Protein AF-A0A9D3XSW4-F1 (afdb_monomer_lite)

Organism: NCBI:txid74926

Structure (mmCIF, N/CA/C/O backbone):
data_AF-A0A9D3XSW4-F1
#
_entry.id   AF-A0A9D3XSW4-F1
#
loop_
_atom_site.group_PDB
_atom_site.id
_atom_site.type_symbol
_atom_site.label_atom_id
_atom_site.label_alt_id
_atom_site.label_comp_id
_atom_site.label_asym_id
_atom_site.label_entity_id
_atom_site.label_seq_id
_atom_site.pdbx_PDB_ins_code
_atom_site.Cartn_x
_atom_site.Cartn_y
_atom_site.Cartn_z
_atom_site.occupancy
_atom_site.B_iso_or_equiv
_atom_site.auth_seq_id
_atom_site.auth_comp_id
_atom_site.auth_asym_id
_atom_site.auth_atom_id
_atom_site.pdbx_PDB_model_num
ATOM 1 N N . MET A 1 1 ? -4.490 -2.464 7.895 1.00 90.56 1 MET A N 1
ATOM 2 C CA . MET A 1 1 ? -4.713 -1.744 6.617 1.00 90.56 1 MET A CA 1
ATOM 3 C C . MET A 1 1 ? -3.461 -1.916 5.769 1.00 90.56 1 MET A C 1
ATOM 5 O O . MET A 1 1 ? -2.386 -1.867 6.363 1.00 90.56 1 MET A O 1
ATOM 9 N N . PRO A 1 2 ? -3.554 -2.154 4.448 1.00 92.75 2 PRO A N 1
ATOM 10 C CA . PRO A 1 2 ? -2.370 -2.247 3.597 1.00 92.75 2 PRO A CA 1
ATOM 11 C C . PRO A 1 2 ? -1.525 -0.964 3.667 1.00 92.75 2 PRO A C 1
ATOM 13 O O . PRO A 1 2 ? -2.080 0.127 3.819 1.00 92.75 2 PRO A O 1
ATOM 16 N N . PRO A 1 3 ? -0.192 -1.064 3.539 1.00 92.81 3 PRO A N 1
ATOM 17 C CA . PRO A 1 3 ? 0.689 0.104 3.577 1.00 92.81 3 PRO A CA 1
ATOM 18 C C . PRO A 1 3 ? 0.518 1.010 2.349 1.00 92.81 3 PRO A C 1
ATOM 20 O O . PRO A 1 3 ? 0.739 2.220 2.434 1.00 92.81 3 PRO A O 1
ATOM 23 N N . VAL A 1 4 ? 0.110 0.439 1.212 1.00 93.31 4 VAL A N 1
ATOM 24 C CA . VAL A 1 4 ? -0.120 1.152 -0.044 1.00 93.31 4 VAL A CA 1
ATOM 25 C C . VAL A 1 4 ? -1.268 0.508 -0.818 1.00 93.31 4 VAL A C 1
ATOM 27 O O . VAL A 1 4 ? -1.399 -0.715 -0.804 1.00 93.31 4 VAL A O 1
ATOM 30 N N . ILE A 1 5 ? -2.069 1.335 -1.481 1.00 93.44 5 ILE A N 1
ATOM 31 C CA . ILE A 1 5 ? -3.110 0.939 -2.436 1.00 93.44 5 ILE A CA 1
ATOM 32 C C . ILE A 1 5 ? -2.987 1.781 -3.703 1.00 93.44 5 ILE A C 1
ATOM 34 O O . ILE A 1 5 ? -2.498 2.919 -3.673 1.00 93.44 5 ILE A O 1
ATOM 38 N N . THR A 1 6 ? -3.443 1.242 -4.825 1.00 91.44 6 THR A N 1
ATOM 39 C CA . THR A 1 6 ? -3.517 1.983 -6.086 1.00 91.44 6 THR A CA 1
ATOM 40 C C . THR A 1 6 ? -4.870 2.672 -6.264 1.00 91.44 6 THR A C 1
ATOM 42 O O . THR A 1 6 ? -5.880 2.240 -5.719 1.00 91.44 6 THR A O 1
ATOM 45 N N . ILE A 1 7 ? -4.923 3.729 -7.078 1.00 90.00 7 ILE A N 1
ATOM 46 C CA . ILE A 1 7 ? -6.192 4.388 -7.455 1.00 90.00 7 ILE A CA 1
ATOM 47 C C . ILE A 1 7 ? -7.149 3.481 -8.252 1.00 90.00 7 ILE A C 1
ATOM 49 O O . ILE A 1 7 ? -8.306 3.840 -8.438 1.00 90.00 7 ILE A O 1
ATOM 53 N N . LEU A 1 8 ? -6.657 2.351 -8.771 1.00 90.00 8 LEU A N 1
ATOM 54 C CA . LEU A 1 8 ? -7.452 1.393 -9.540 1.00 90.00 8 LEU A CA 1
ATOM 55 C C . LEU A 1 8 ? -8.112 0.332 -8.656 1.00 90.00 8 LEU A C 1
ATOM 57 O O . LEU A 1 8 ? -9.035 -0.345 -9.103 1.00 90.00 8 LEU A O 1
ATOM 61 N N . GLU A 1 9 ? -7.642 0.159 -7.421 1.00 89.75 9 GLU A N 1
ATOM 62 C CA . GLU A 1 9 ? -8.252 -0.778 -6.486 1.00 89.75 9 GLU A CA 1
ATOM 63 C C . GLU A 1 9 ? -9.635 -0.278 -6.082 1.00 89.75 9 GLU A C 1
ATOM 65 O O . GLU A 1 9 ? -9.789 0.834 -5.582 1.00 89.75 9 GLU A O 1
ATOM 70 N N . GLU A 1 10 ? -10.655 -1.113 -6.272 1.00 92.25 10 GLU A N 1
ATOM 71 C CA . GLU A 1 10 ? -12.018 -0.779 -5.853 1.00 92.25 10 GLU A CA 1
ATOM 72 C C . GLU A 1 10 ? -12.240 -1.023 -4.360 1.00 92.25 10 GLU A C 1
ATOM 74 O O . GLU A 1 10 ? -13.091 -0.380 -3.746 1.00 92.25 10 GLU A O 1
ATOM 79 N N . LYS A 1 11 ? -11.512 -1.981 -3.770 1.00 94.25 11 LYS A N 1
ATOM 80 C CA . LYS A 1 11 ? -11.703 -2.404 -2.381 1.00 94.25 11 LYS A CA 1
ATOM 81 C C . LYS A 1 11 ? -10.397 -2.837 -1.731 1.00 94.25 11 LYS A C 1
ATOM 83 O O . LYS A 1 11 ? -9.537 -3.409 -2.392 1.00 94.25 11 LYS A O 1
ATOM 88 N N . PHE A 1 12 ? -10.288 -2.634 -0.421 1.00 93.38 12 PHE A N 1
ATOM 89 C CA . PHE A 1 12 ? -9.164 -3.122 0.382 1.00 93.38 12 PHE A CA 1
ATOM 90 C C . PHE A 1 12 ? -9.606 -3.543 1.787 1.00 93.38 12 PHE A C 1
ATOM 92 O O . PHE A 1 12 ? -10.677 -3.168 2.265 1.00 93.38 12 PHE A O 1
ATOM 99 N N . HIS A 1 13 ? -8.781 -4.350 2.457 1.00 93.69 13 HIS A N 1
ATOM 100 C CA . HIS A 1 13 ? -9.104 -4.900 3.772 1.00 93.69 13 HIS A CA 1
ATOM 101 C C . HIS A 1 13 ? -8.564 -4.017 4.906 1.00 93.69 13 HIS A C 1
ATOM 103 O O . HIS A 1 13 ? -7.370 -3.699 4.983 1.00 93.69 13 HIS A O 1
ATOM 109 N N . LEU A 1 14 ? -9.445 -3.681 5.842 1.00 93.56 14 LEU A N 1
ATOM 110 C CA . LEU A 1 14 ? -9.105 -3.167 7.159 1.00 93.56 14 LEU A CA 1
ATOM 111 C C . LEU A 1 14 ? -9.249 -4.307 8.170 1.00 93.56 14 LEU A C 1
ATOM 113 O O . LEU A 1 14 ? -10.318 -4.894 8.289 1.00 93.56 14 LEU A O 1
ATOM 117 N N . GLN A 1 15 ? -8.178 -4.600 8.903 1.00 93.00 15 GLN A N 1
ATOM 118 C CA . GLN A 1 15 ? -8.191 -5.568 9.994 1.00 93.00 15 GLN A CA 1
ATOM 119 C C . GLN A 1 15 ? -7.781 -4.859 11.280 1.00 93.00 15 GLN A C 1
ATOM 121 O O . GLN A 1 15 ? -6.754 -4.176 11.297 1.00 93.00 15 GLN A O 1
ATOM 126 N N . VAL A 1 16 ? -8.593 -5.005 12.322 1.00 91.88 16 VAL A N 1
ATOM 127 C CA . VAL A 1 16 ? -8.373 -4.403 13.638 1.00 91.88 16 VAL A CA 1
ATOM 128 C C . VAL A 1 16 ? -8.597 -5.467 14.701 1.00 91.88 16 VAL A C 1
ATOM 130 O O . VAL A 1 16 ? -9.630 -6.131 14.719 1.00 91.88 16 VAL A O 1
ATOM 133 N N . GLY A 1 17 ? -7.631 -5.629 15.590 1.00 90.19 17 GLY A N 1
ATOM 134 C CA . GLY A 1 17 ? -7.719 -6.537 16.723 1.00 90.19 17 GLY A CA 1
ATOM 135 C C . GLY A 1 17 ? -6.732 -6.124 17.799 1.00 90.19 17 GLY A C 1
ATOM 136 O O . GLY A 1 17 ? -5.865 -5.282 17.567 1.00 90.19 17 GLY A O 1
ATOM 137 N N . GLY A 1 18 ? -6.884 -6.717 18.973 1.00 88.19 18 GLY A N 1
ATOM 138 C CA . GLY A 1 18 ? -5.998 -6.500 20.105 1.00 88.19 18 GLY A CA 1
ATOM 139 C C . GLY A 1 18 ? -5.531 -7.830 20.660 1.00 88.19 18 GLY A C 1
ATOM 140 O O . GLY A 1 18 ? -6.256 -8.826 20.630 1.00 88.19 18 GLY A O 1
ATOM 141 N N . MET A 1 19 ? -4.312 -7.833 21.177 1.00 89.25 19 MET A N 1
ATOM 142 C CA . MET A 1 19 ? -3.736 -8.978 21.859 1.00 89.25 19 MET A CA 1
ATOM 143 C C . MET A 1 19 ? -3.144 -8.504 23.176 1.00 89.25 19 MET A C 1
ATOM 145 O O . MET A 1 19 ? -2.461 -7.481 23.235 1.00 89.25 19 MET A O 1
ATOM 149 N N . TYR A 1 20 ? -3.411 -9.260 24.231 1.00 86.38 20 TYR A N 1
ATOM 150 C CA . TYR A 1 20 ? -2.778 -9.070 25.520 1.00 86.38 20 TYR A CA 1
ATOM 151 C C . TYR A 1 20 ? -1.275 -9.336 25.456 1.00 86.38 20 TYR A C 1
ATOM 153 O O . TYR A 1 20 ? -0.795 -10.113 24.632 1.00 86.38 20 TYR A O 1
ATOM 161 N N . THR A 1 21 ? -0.532 -8.768 26.405 1.00 87.75 21 THR A N 1
ATOM 162 C CA . THR A 1 21 ? 0.913 -9.009 26.554 1.00 87.75 21 THR A CA 1
ATOM 163 C C . THR A 1 21 ? 1.255 -10.482 26.791 1.00 87.75 21 THR A C 1
ATOM 165 O O . THR A 1 21 ? 2.337 -10.922 26.420 1.00 87.75 21 THR A O 1
ATOM 168 N N . TYR A 1 22 ? 0.325 -11.260 27.350 1.00 89.00 22 TYR A N 1
ATOM 169 C CA . TYR A 1 22 ? 0.447 -12.706 27.553 1.00 89.00 22 TYR A CA 1
ATOM 170 C C . TYR A 1 22 ? -0.090 -13.550 26.374 1.00 89.00 22 TYR A C 1
ATOM 172 O O . TYR A 1 22 ? -0.243 -14.761 26.506 1.00 89.00 22 TYR A O 1
ATOM 180 N N . GLY A 1 23 ? -0.392 -12.930 25.225 1.00 87.06 23 GLY A N 1
ATOM 181 C CA . GLY A 1 23 ? -0.679 -13.618 23.957 1.00 87.06 23 GLY A CA 1
ATOM 182 C C . GLY A 1 23 ? -2.145 -13.964 23.682 1.00 87.06 23 GLY A C 1
ATOM 183 O O . GLY A 1 23 ? -2.458 -14.474 22.611 1.00 87.06 23 GLY A O 1
ATOM 184 N N . LYS A 1 24 ? -3.071 -13.679 24.605 1.00 88.06 24 LYS A N 1
ATOM 185 C CA . LYS A 1 24 ? -4.504 -13.927 24.385 1.00 88.06 24 LYS A CA 1
ATOM 186 C C . LYS A 1 24 ? -5.141 -12.800 23.574 1.0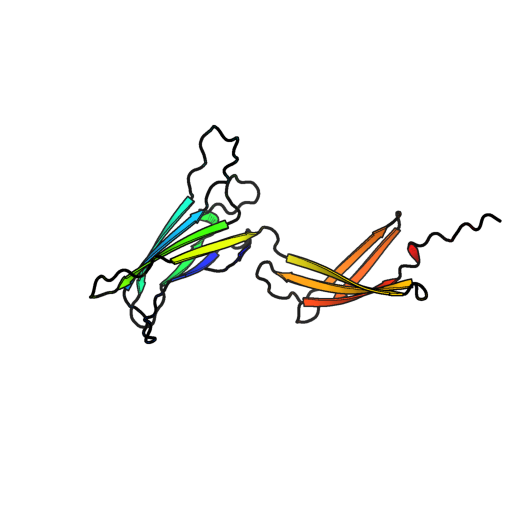0 88.06 24 LYS A C 1
ATOM 188 O O . LYS A 1 24 ? -4.899 -11.627 23.850 1.00 88.06 24 LYS A O 1
ATOM 193 N N . LEU A 1 25 ? -5.992 -13.149 22.614 1.00 89.00 25 LEU A N 1
ATOM 194 C CA . LEU A 1 25 ? -6.755 -12.166 21.848 1.00 89.00 25 LEU A CA 1
ATOM 195 C C . LEU A 1 25 ? -7.849 -11.521 22.700 1.00 89.00 25 LEU A C 1
ATOM 197 O O . LEU A 1 25 ? -8.510 -12.173 23.513 1.00 89.00 25 LEU A O 1
ATOM 201 N N . VAL A 1 26 ? -8.013 -10.220 22.502 1.00 89.38 26 VAL A N 1
ATOM 202 C CA . VAL A 1 26 ? -8.999 -9.403 23.203 1.00 89.38 26 VAL A CA 1
ATOM 203 C C . VAL A 1 26 ? -10.344 -9.559 22.504 1.00 89.38 26 VAL A C 1
ATOM 205 O O . VAL A 1 26 ? -10.434 -9.459 21.284 1.00 89.38 26 VAL A O 1
ATOM 208 N N . GLN A 1 27 ? -11.398 -9.778 23.282 1.00 91.75 27 GLN A N 1
ATOM 209 C CA . GLN A 1 27 ? -12.774 -9.819 22.790 1.00 91.75 27 GLN A CA 1
ATOM 210 C C . GLN A 1 27 ? -13.472 -8.532 23.187 1.00 91.75 27 GLN A C 1
ATOM 212 O O . GLN A 1 27 ? -13.324 -8.075 24.316 1.00 91.75 27 GLN A O 1
ATOM 217 N N . GLY A 1 28 ? -14.233 -7.923 22.287 1.00 92.56 28 GLY A N 1
ATOM 218 C CA . GLY A 1 28 ? -14.546 -6.516 22.466 1.00 92.56 28 GLY A CA 1
ATOM 219 C C . GLY A 1 28 ? -15.335 -5.870 21.351 1.00 92.56 28 GLY A C 1
ATOM 220 O O . GLY A 1 28 ? -15.617 -6.478 20.316 1.00 92.56 28 GLY A O 1
ATOM 221 N N . LYS A 1 29 ? -15.681 -4.610 21.584 1.00 93.12 29 LYS A N 1
ATOM 222 C CA . LYS A 1 29 ? -16.227 -3.721 20.571 1.00 93.12 29 LYS A CA 1
ATOM 223 C C . LYS A 1 29 ? -15.070 -2.968 19.930 1.00 93.12 29 LYS A C 1
ATOM 225 O O . LYS A 1 29 ? -14.308 -2.283 20.602 1.00 93.12 29 LYS A O 1
ATOM 230 N N . VAL A 1 30 ? -14.947 -3.095 18.619 1.00 93.75 30 VAL A N 1
ATOM 231 C CA . VAL A 1 30 ? -13.988 -2.342 17.816 1.00 93.75 30 VAL A CA 1
ATOM 232 C C . VAL A 1 30 ? -14.690 -1.140 17.207 1.00 93.75 30 VAL A C 1
ATOM 234 O O . VAL A 1 30 ? -15.801 -1.266 16.683 1.00 93.75 30 VAL A O 1
ATOM 237 N N . GLN A 1 31 ? -14.012 0.002 17.223 1.00 94.12 31 GLN A N 1
ATOM 238 C CA . GLN A 1 31 ? -14.379 1.190 16.462 1.00 94.12 31 GLN A CA 1
ATOM 239 C C . GLN A 1 31 ? -13.167 1.632 15.647 1.00 94.12 31 GLN A C 1
ATOM 241 O O . GLN A 1 31 ? -12.051 1.704 16.152 1.00 94.12 31 GLN A O 1
ATOM 246 N N . ALA A 1 32 ? -13.367 1.892 14.365 1.00 95.31 32 ALA A N 1
ATOM 247 C CA . ALA A 1 32 ? -12.322 2.317 13.458 1.00 95.31 32 ALA A CA 1
ATOM 248 C C . ALA A 1 32 ? -12.851 3.404 12.531 1.00 95.31 32 ALA A C 1
ATOM 250 O O . ALA A 1 32 ? -13.903 3.262 11.918 1.00 95.31 32 ALA A O 1
ATOM 251 N N . MET A 1 33 ? -12.094 4.479 12.387 1.00 96.00 33 MET A N 1
ATOM 252 C CA . MET A 1 33 ? -12.395 5.580 11.494 1.00 96.00 33 MET A CA 1
ATOM 253 C C . MET A 1 33 ? -11.280 5.701 10.466 1.00 96.00 33 MET A C 1
ATOM 255 O O . MET A 1 33 ? -10.110 5.819 10.821 1.00 96.00 33 MET A O 1
ATOM 259 N N . VAL A 1 34 ? -11.644 5.680 9.189 1.00 96.56 34 VAL A N 1
ATOM 260 C CA . VAL A 1 34 ? -10.714 5.898 8.080 1.00 96.56 34 VAL A CA 1
ATOM 261 C C . VAL A 1 34 ? -11.061 7.220 7.425 1.00 96.56 34 VAL A C 1
ATOM 263 O O . VAL A 1 34 ? -12.206 7.439 7.029 1.00 96.56 34 VAL A O 1
ATOM 266 N N . CYS A 1 35 ? -10.071 8.094 7.314 1.00 94.88 35 CYS A N 1
ATOM 267 C CA . CYS A 1 35 ? -10.218 9.446 6.814 1.00 94.88 35 CYS A CA 1
ATOM 268 C C . CYS A 1 35 ? -9.287 9.710 5.636 1.00 94.88 35 CYS A C 1
ATOM 270 O O . CYS A 1 35 ? -8.144 9.249 5.589 1.00 94.88 35 CYS A O 1
ATOM 272 N N . ARG A 1 36 ? -9.763 10.542 4.716 1.00 93.50 36 ARG A N 1
ATOM 273 C CA . ARG A 1 36 ? -8.954 11.183 3.690 1.00 93.50 36 ARG A CA 1
ATOM 274 C C . ARG A 1 36 ? -9.022 12.689 3.866 1.00 93.50 36 ARG A C 1
ATOM 276 O O . ARG A 1 36 ? -10.101 13.277 3.798 1.00 93.50 36 ARG A O 1
ATOM 283 N N . LYS A 1 37 ? -7.860 13.302 4.060 1.00 90.75 37 LYS A N 1
ATOM 284 C CA . LYS A 1 37 ? -7.738 14.736 4.322 1.00 90.75 37 LYS A CA 1
ATOM 285 C C . LYS A 1 37 ? -7.560 15.537 3.035 1.00 90.75 37 LYS A C 1
ATOM 287 O O . LYS A 1 37 ? -6.966 15.019 2.081 1.00 90.75 37 LYS A O 1
ATOM 292 N N . PRO A 1 38 ? -8.044 16.784 2.981 1.00 88.00 38 PRO A N 1
ATOM 293 C CA . PRO A 1 38 ? -7.759 17.690 1.883 1.00 88.00 38 PRO A CA 1
ATOM 294 C C . PRO A 1 38 ? -6.260 18.024 1.822 1.00 88.00 38 PRO A C 1
ATOM 296 O O . PRO A 1 38 ? -5.523 17.936 2.811 1.00 88.00 38 PRO A O 1
ATOM 299 N N . ILE A 1 39 ? -5.796 18.435 0.648 1.00 84.00 39 ILE A N 1
ATOM 300 C CA . ILE A 1 39 ? -4.507 19.106 0.500 1.00 84.00 39 ILE A CA 1
ATOM 301 C C . ILE A 1 39 ? -4.712 20.556 0.934 1.00 84.00 39 ILE A C 1
ATOM 303 O O . ILE A 1 39 ? -5.504 21.279 0.334 1.00 84.00 39 ILE A O 1
ATOM 307 N N . CYS A 1 40 ? -3.993 20.981 1.968 1.00 74.19 40 CYS A N 1
ATOM 308 C CA . CYS A 1 40 ? -3.976 22.373 2.400 1.00 74.19 40 CYS A CA 1
ATOM 309 C C . CYS A 1 40 ? -2.714 23.046 1.859 1.00 74.19 40 CYS A C 1
ATOM 311 O O . CYS A 1 40 ? -1.606 22.684 2.258 1.00 74.19 40 CYS A O 1
ATOM 313 N N . TYR A 1 41 ? -2.867 24.034 0.975 1.00 68.19 41 TYR A N 1
ATOM 314 C CA . TYR A 1 41 ? -1.766 24.924 0.612 1.00 68.19 41 TYR A CA 1
ATOM 315 C C . TYR A 1 41 ? -1.726 26.112 1.578 1.00 68.19 41 TYR A C 1
ATOM 317 O O . TYR A 1 41 ? -2.774 26.621 1.979 1.00 68.19 41 TYR A O 1
ATOM 325 N N . SER A 1 42 ? -0.531 26.585 1.937 1.00 65.44 42 SER A N 1
ATOM 326 C CA . SER A 1 42 ? -0.351 27.702 2.883 1.00 65.44 42 SER A CA 1
ATOM 327 C C . SER A 1 42 ? -1.028 29.009 2.444 1.00 65.44 42 SER A C 1
ATOM 329 O O . SER A 1 42 ? -1.332 29.852 3.278 1.00 65.44 42 SER A O 1
ATOM 331 N N . TRP A 1 43 ? -1.292 29.164 1.146 1.00 64.88 43 TRP A N 1
ATOM 332 C CA . TRP A 1 43 ? -1.925 30.328 0.519 1.00 64.88 43 TRP A CA 1
ATOM 333 C C . TRP A 1 43 ? -3.443 30.169 0.301 1.00 64.88 43 TRP A C 1
ATOM 335 O O . TRP A 1 43 ? -4.086 31.064 -0.247 1.00 64.88 43 TRP A O 1
ATOM 345 N N . SER A 1 44 ? -4.045 29.055 0.731 1.00 60.81 44 SER A N 1
ATOM 346 C CA . SER A 1 44 ? -5.487 28.805 0.572 1.00 60.81 44 SER A CA 1
ATOM 347 C C . SER A 1 44 ? -6.281 29.551 1.650 1.00 60.81 44 SER A C 1
ATOM 349 O O . SER A 1 44 ? -6.454 29.059 2.759 1.00 60.81 44 SER A O 1
ATOM 351 N N . VAL A 1 45 ? -6.776 30.747 1.327 1.00 53.28 45 VAL A N 1
ATOM 352 C CA . VAL A 1 45 ? -7.600 31.579 2.233 1.00 53.28 45 VAL A CA 1
ATOM 353 C C . VAL A 1 45 ? -9.084 31.153 2.233 1.00 53.28 45 VAL A C 1
ATOM 355 O O . VAL A 1 45 ? -9.865 31.591 3.073 1.00 53.28 45 VAL A O 1
ATOM 358 N N . PHE A 1 46 ? -9.494 30.251 1.333 1.00 51.03 46 PHE A N 1
ATOM 359 C CA . PHE A 1 46 ? -10.891 29.833 1.175 1.00 51.03 46 PHE A CA 1
ATOM 360 C C . PHE A 1 46 ? -11.093 28.337 1.422 1.00 51.03 46 PHE A C 1
ATOM 362 O O . PHE A 1 46 ? -10.300 27.522 0.958 1.00 51.03 46 PHE A O 1
ATOM 369 N N . LYS A 1 47 ? -12.174 28.034 2.164 1.00 55.84 47 LYS A N 1
ATOM 370 C CA . LYS A 1 47 ? -12.732 26.720 2.539 1.00 55.84 47 LYS A CA 1
ATOM 371 C C . LYS A 1 47 ? -11.855 25.528 2.149 1.00 55.84 47 LYS A C 1
ATOM 373 O O . LYS A 1 47 ? -11.979 24.975 1.060 1.00 55.84 47 LYS A O 1
ATOM 378 N N . THR A 1 48 ? -11.033 25.090 3.097 1.00 63.66 48 THR A N 1
ATOM 379 C CA . THR A 1 48 ? -10.461 23.745 3.087 1.00 63.66 48 THR A CA 1
ATOM 380 C C . THR A 1 48 ? -11.598 22.744 2.890 1.00 63.66 48 THR A C 1
ATOM 382 O O . THR A 1 48 ? -12.574 22.766 3.646 1.00 63.66 48 THR A O 1
ATOM 385 N N . ASN A 1 49 ? -11.506 21.897 1.864 1.00 70.38 49 ASN A N 1
ATOM 386 C CA . ASN A 1 49 ? -12.433 20.780 1.700 1.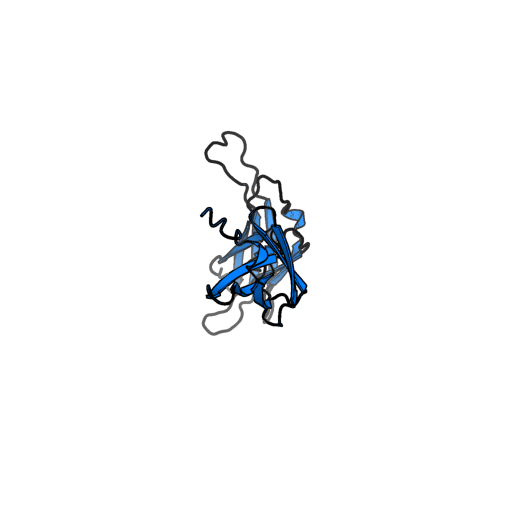00 70.38 49 ASN A CA 1
ATOM 387 C C . ASN A 1 49 ? -12.552 20.000 3.017 1.00 70.38 49 ASN A C 1
ATOM 389 O O . ASN A 1 49 ? -11.569 19.849 3.731 1.00 70.38 49 ASN A O 1
ATOM 393 N N . GLN A 1 50 ? -13.747 19.524 3.361 1.00 84.12 50 GLN A N 1
ATOM 394 C CA . GLN A 1 50 ? -13.918 18.732 4.579 1.00 84.12 50 GLN A CA 1
ATOM 395 C C . GLN A 1 50 ? -13.239 17.367 4.437 1.00 84.12 50 GLN A C 1
ATOM 397 O O . GLN A 1 50 ? -13.207 16.791 3.342 1.00 84.12 50 GLN A O 1
ATOM 402 N N . ASP A 1 51 ? -12.732 16.855 5.558 1.00 90.44 51 ASP A N 1
ATOM 403 C CA . ASP A 1 51 ? -12.217 15.493 5.663 1.00 90.44 51 ASP A CA 1
ATOM 404 C C . ASP A 1 51 ? -13.304 14.492 5.252 1.00 90.44 51 ASP A C 1
ATOM 406 O O . ASP A 1 51 ? -14.451 14.562 5.698 1.00 90.44 51 ASP A O 1
ATOM 410 N N . ILE A 1 52 ? -12.942 13.532 4.402 1.00 92.75 52 ILE A N 1
ATOM 411 C CA . ILE A 1 52 ? -13.829 12.424 4.051 1.00 92.75 52 ILE A CA 1
ATOM 412 C C . ILE A 1 52 ? -13.543 11.290 5.025 1.00 92.75 52 ILE A C 1
ATOM 414 O O . ILE A 1 52 ? -12.580 10.550 4.834 1.00 92.75 52 ILE A O 1
ATOM 418 N N . CYS A 1 53 ? -14.375 11.153 6.053 1.00 94.81 53 CYS A N 1
ATOM 419 C CA . CYS A 1 53 ? -14.243 10.106 7.060 1.00 94.81 53 CYS A CA 1
ATOM 420 C C . CYS A 1 53 ? -15.383 9.086 6.977 1.00 94.81 53 CYS A C 1
ATOM 422 O O . CYS A 1 53 ? -16.543 9.419 6.700 1.00 94.81 53 CYS A O 1
ATOM 424 N N . ARG A 1 54 ? -15.043 7.823 7.227 1.00 95.88 54 ARG A N 1
ATOM 425 C CA . ARG A 1 54 ? -15.989 6.716 7.368 1.00 95.88 54 ARG A CA 1
ATOM 426 C C . ARG A 1 54 ? -15.667 5.936 8.624 1.00 95.88 54 ARG A C 1
ATOM 428 O O . ARG A 1 54 ? -14.516 5.568 8.853 1.00 95.88 54 ARG A O 1
ATOM 435 N N . GLU A 1 55 ? -16.701 5.725 9.421 1.00 95.38 55 GLU A N 1
ATOM 436 C CA . GLU A 1 55 ? -16.633 4.951 10.645 1.00 95.38 55 GLU A CA 1
ATOM 437 C C . GLU A 1 55 ? -17.086 3.517 10.382 1.00 95.38 55 GLU A C 1
ATOM 439 O O . GLU A 1 55 ? -18.019 3.252 9.620 1.00 95.38 55 GLU A O 1
ATOM 444 N N . HIS A 1 56 ? -16.401 2.594 11.034 1.00 94.00 56 HIS A N 1
ATOM 445 C CA . HIS A 1 56 ? -16.623 1.169 10.977 1.00 94.00 56 HIS A CA 1
ATOM 446 C C . HIS A 1 56 ? -16.572 0.647 12.401 1.00 94.00 56 HIS A C 1
ATOM 448 O O . HIS A 1 56 ? -15.610 0.883 13.126 1.00 94.00 56 HIS A O 1
ATOM 454 N N . SER A 1 57 ? -17.599 -0.081 12.807 1.00 93.00 57 SER A N 1
ATOM 455 C CA . SER A 1 57 ? -17.636 -0.707 14.119 1.00 93.00 57 SER A CA 1
ATOM 456 C C . SER A 1 57 ? -18.077 -2.153 13.999 1.00 93.00 57 SER A C 1
ATOM 458 O O . SER A 1 57 ? -18.697 -2.564 13.016 1.00 93.00 57 SER A O 1
ATOM 460 N N . GLY A 1 58 ? -17.713 -2.950 14.992 1.00 92.19 58 GLY A N 1
ATOM 461 C CA . GLY A 1 58 ? -18.101 -4.348 15.037 1.00 92.19 58 GLY A CA 1
ATOM 462 C C . GLY A 1 58 ? -17.689 -5.005 16.339 1.00 92.19 58 GLY A C 1
ATOM 463 O O . GLY A 1 58 ? -16.815 -4.514 17.051 1.00 92.19 58 GLY A O 1
ATOM 464 N N . GLN A 1 59 ? -18.329 -6.129 16.646 1.00 90.94 59 GLN A N 1
ATOM 465 C CA . GLN A 1 59 ? -17.985 -6.936 17.809 1.00 90.94 59 GLN A CA 1
ATOM 466 C C . GLN A 1 59 ? -17.034 -8.057 17.392 1.00 90.94 59 GLN A C 1
ATOM 468 O O . GLN A 1 59 ? -17.359 -8.841 16.499 1.00 90.94 59 GLN A O 1
ATOM 473 N N . ILE A 1 60 ? -15.900 -8.178 18.075 1.00 90.56 60 ILE A N 1
ATOM 474 C CA . ILE A 1 60 ? -15.001 -9.325 17.956 1.00 90.56 60 ILE A CA 1
ATOM 475 C C . ILE A 1 60 ? -15.300 -10.325 19.077 1.00 90.56 60 ILE A C 1
ATOM 477 O O . ILE A 1 60 ? -15.289 -9.985 20.260 1.00 90.56 60 ILE A O 1
ATOM 481 N N . LYS A 1 61 ? -15.621 -11.564 18.691 1.00 83.00 61 LYS A N 1
ATOM 482 C CA . LYS A 1 61 ? -15.903 -12.689 19.594 1.00 83.00 61 LYS A CA 1
ATOM 483 C C . LYS A 1 61 ? -14.910 -13.814 19.308 1.00 83.00 61 LYS A C 1
ATOM 485 O O . LYS A 1 61 ? -14.608 -14.071 18.146 1.00 83.00 61 LYS A O 1
ATOM 490 N N . GLY A 1 62 ? -14.441 -14.508 20.342 1.00 75.69 62 GLY A N 1
ATOM 491 C CA . GLY A 1 62 ? -13.494 -15.617 20.177 1.00 75.69 62 GLY A CA 1
ATOM 492 C C . GLY A 1 62 ? -12.064 -15.150 19.887 1.00 75.69 62 GLY A C 1
ATOM 493 O O . GLY A 1 62 ? -11.563 -14.241 20.542 1.00 75.69 62 GLY A O 1
ATOM 494 N N . GLU A 1 63 ? -11.412 -15.789 18.919 1.00 70.31 63 GLU A N 1
ATOM 495 C CA . GLU A 1 63 ? -10.017 -15.543 18.514 1.00 70.31 63 GLU A CA 1
ATOM 496 C C . GLU A 1 63 ? -9.913 -14.610 17.289 1.00 70.31 63 GLU A C 1
ATOM 498 O O . GLU A 1 63 ? -9.052 -14.770 16.427 1.00 70.31 63 GLU A O 1
ATOM 503 N N . GLY A 1 64 ? -10.838 -13.657 17.154 1.00 77.75 64 GLY A N 1
ATOM 504 C CA . GLY A 1 64 ? -11.003 -12.880 15.925 1.00 77.75 64 GLY A CA 1
ATOM 505 C C . GLY A 1 64 ? -10.468 -11.449 15.976 1.00 77.75 64 GLY A C 1
ATOM 506 O O . GLY A 1 64 ? -10.542 -10.773 16.997 1.00 77.75 64 GLY A O 1
ATOM 507 N N . CYS A 1 65 ? -10.045 -10.952 14.813 1.00 88.44 65 CYS A N 1
ATOM 508 C CA . CYS A 1 65 ? -9.977 -9.520 14.516 1.00 88.44 65 CYS A CA 1
ATOM 509 C C . CYS A 1 65 ? -11.231 -9.102 13.738 1.00 88.44 65 CYS A C 1
ATOM 511 O O . CYS A 1 65 ? -11.784 -9.891 12.969 1.00 88.44 65 CYS A O 1
ATOM 513 N N . LEU A 1 66 ? -11.634 -7.840 13.856 1.00 89.62 66 LEU A N 1
ATOM 514 C CA . LEU A 1 66 ? -12.625 -7.254 12.968 1.00 89.62 66 LEU A CA 1
ATOM 515 C C . LEU A 1 66 ? -11.982 -7.107 11.588 1.00 89.62 66 LEU A C 1
ATOM 517 O O . LEU A 1 66 ? -10.990 -6.394 11.453 1.00 89.62 66 LEU A O 1
ATOM 521 N N . ALA A 1 67 ? -12.547 -7.765 10.579 1.00 91.50 67 ALA A N 1
ATOM 522 C CA . ALA A 1 67 ? -12.149 -7.617 9.185 1.00 91.50 67 ALA A CA 1
ATOM 523 C C . ALA A 1 67 ? -13.275 -6.927 8.408 1.00 91.50 67 ALA A C 1
ATOM 525 O O . ALA A 1 67 ? -14.381 -7.456 8.305 1.00 91.50 67 ALA A O 1
ATOM 526 N N . VAL A 1 68 ? -12.995 -5.743 7.868 1.00 92.75 68 VAL A N 1
ATOM 527 C CA . VAL A 1 68 ? -13.943 -4.946 7.082 1.00 92.75 68 VAL A CA 1
ATOM 528 C C . VAL A 1 68 ? -13.365 -4.717 5.694 1.00 92.75 68 VAL A C 1
ATOM 530 O O . VAL A 1 68 ? -12.218 -4.295 5.547 1.00 92.75 68 VAL A O 1
ATOM 533 N N . MET A 1 69 ? -14.172 -4.978 4.669 1.00 95.06 69 MET A N 1
ATOM 534 C CA . MET A 1 69 ? -13.841 -4.625 3.295 1.00 95.06 69 MET A CA 1
ATOM 535 C C . MET A 1 69 ? -14.309 -3.193 3.024 1.00 95.06 69 MET A C 1
ATOM 537 O O . MET A 1 69 ? -15.503 -2.904 3.089 1.00 95.06 69 MET A O 1
ATOM 541 N N . LEU A 1 70 ? -13.364 -2.300 2.744 1.00 94.31 70 LEU A N 1
ATOM 542 C CA . LEU A 1 70 ? -13.614 -0.886 2.484 1.00 94.31 70 LEU A CA 1
ATOM 543 C C . LEU A 1 70 ? -13.697 -0.636 0.985 1.00 94.31 70 LEU A C 1
ATOM 545 O O . LEU A 1 70 ? -12.849 -1.119 0.242 1.00 94.31 70 LEU A O 1
ATOM 549 N N . ASP A 1 71 ? -14.702 0.124 0.555 1.00 93.94 71 ASP A N 1
ATOM 550 C CA . ASP A 1 71 ? -14.835 0.589 -0.828 1.00 93.94 71 ASP A CA 1
ATOM 551 C C . ASP A 1 71 ? -13.994 1.859 -1.020 1.00 93.94 71 ASP A C 1
ATOM 553 O O . ASP A 1 71 ? -14.057 2.774 -0.204 1.00 93.94 71 ASP A O 1
ATOM 557 N N . THR A 1 72 ? -13.185 1.947 -2.070 1.00 91.44 72 THR A N 1
ATOM 558 C CA . THR A 1 72 ? -12.349 3.129 -2.323 1.00 91.44 72 THR A CA 1
ATOM 559 C C . THR A 1 72 ? -13.138 4.308 -2.887 1.00 91.44 72 THR A C 1
ATOM 561 O O . THR A 1 72 ? -12.734 5.464 -2.705 1.00 91.44 72 THR A O 1
ATOM 564 N N . LYS A 1 73 ? -14.297 4.061 -3.513 1.00 89.50 73 LYS A N 1
ATOM 565 C CA . LYS A 1 73 ? -15.136 5.091 -4.147 1.00 89.50 73 LYS A CA 1
ATOM 566 C C . LYS A 1 73 ? -15.640 6.102 -3.125 1.00 89.50 73 LYS A C 1
ATOM 568 O O . LYS A 1 73 ? -15.695 7.293 -3.429 1.00 89.50 73 LYS A O 1
ATOM 573 N N . VAL A 1 74 ? -15.914 5.674 -1.888 1.00 91.62 74 VAL A N 1
ATOM 574 C CA . VAL A 1 74 ? -16.379 6.586 -0.825 1.00 91.62 74 VAL A CA 1
ATOM 575 C C . VAL A 1 74 ? -15.321 7.605 -0.403 1.00 91.62 74 VAL A C 1
ATOM 577 O O . VAL A 1 74 ? -15.692 8.643 0.134 1.00 91.62 74 VAL A O 1
ATOM 580 N N . TYR A 1 75 ? -14.037 7.339 -0.670 1.00 91.12 75 TYR A N 1
ATOM 581 C CA . TYR A 1 75 ? -12.918 8.252 -0.405 1.00 91.12 75 TYR A CA 1
ATOM 582 C C . TYR A 1 75 ? -12.507 9.066 -1.640 1.00 91.12 75 TYR A C 1
ATOM 584 O O . TYR A 1 75 ? -11.508 9.789 -1.594 1.00 91.12 75 TYR A O 1
ATOM 592 N N . ASN A 1 76 ? -13.255 8.951 -2.746 1.00 86.94 76 ASN A N 1
ATOM 593 C CA . ASN A 1 76 ? -13.041 9.665 -4.005 1.00 86.94 76 ASN A CA 1
ATOM 594 C C . ASN A 1 76 ? -11.589 9.564 -4.512 1.00 86.94 76 ASN A C 1
ATOM 596 O O . ASN A 1 76 ? -10.980 10.587 -4.821 1.00 86.94 76 ASN A O 1
ATOM 600 N N . LEU A 1 77 ? -10.980 8.367 -4.514 1.00 86.19 77 LEU A N 1
ATOM 601 C CA . LEU A 1 77 ? -9.581 8.144 -4.928 1.00 86.19 77 LEU A CA 1
ATOM 602 C C . LEU A 1 77 ? -9.366 8.445 -6.425 1.00 86.19 77 LEU A C 1
ATOM 604 O O . LEU A 1 77 ? -9.293 7.551 -7.256 1.00 86.19 77 LEU A O 1
ATOM 608 N N . THR A 1 78 ? -9.268 9.726 -6.773 1.00 80.31 78 THR A N 1
ATOM 609 C CA . THR A 1 78 ? -9.067 10.231 -8.133 1.00 80.31 78 THR A CA 1
ATOM 610 C C . THR A 1 78 ? -7.771 11.037 -8.228 1.00 80.31 78 THR A C 1
ATOM 612 O O . THR A 1 78 ? -7.312 11.626 -7.250 1.00 80.31 78 THR A O 1
ATOM 615 N N . LEU A 1 79 ? -7.166 11.038 -9.422 1.00 71.69 79 LEU A N 1
ATOM 616 C CA . LEU A 1 79 ? -5.865 11.660 -9.710 1.00 71.69 79 LEU A CA 1
ATOM 617 C C . LEU A 1 79 ? -5.846 13.185 -9.568 1.00 71.69 79 LEU A C 1
ATOM 619 O O . LEU A 1 79 ? -4.814 13.762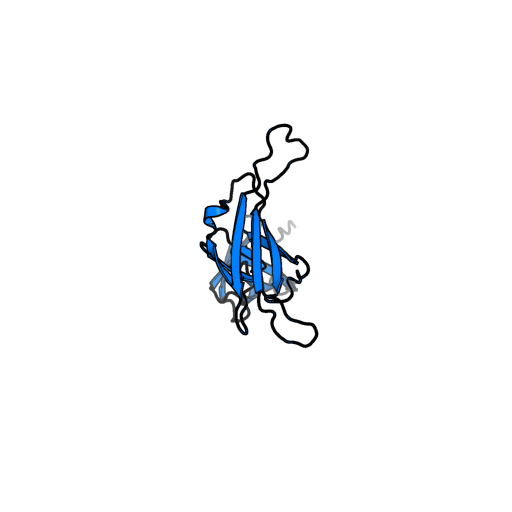 -9.244 1.00 71.69 79 LEU A O 1
ATOM 623 N N . GLN A 1 80 ? -6.968 13.835 -9.859 1.00 69.25 80 GLN A N 1
ATOM 624 C CA . GLN A 1 80 ? -7.076 15.288 -9.955 1.00 69.25 80 GLN A CA 1
ATOM 625 C C . GLN A 1 80 ? -8.102 15.793 -8.949 1.00 69.25 80 GLN A C 1
ATOM 627 O O . GLN A 1 80 ? -9.157 16.308 -9.312 1.00 69.25 80 GLN A O 1
ATOM 632 N N . ASN A 1 81 ? -7.814 15.601 -7.666 1.00 76.44 81 ASN A N 1
ATOM 633 C CA . ASN A 1 81 ? -8.639 16.160 -6.613 1.00 76.44 81 ASN A CA 1
ATOM 634 C C . ASN A 1 81 ? -7.795 16.906 -5.579 1.00 76.44 81 ASN A C 1
ATOM 636 O O . ASN A 1 81 ? -6.574 16.793 -5.517 1.00 76.44 81 ASN A O 1
ATOM 640 N N . SER A 1 82 ? -8.470 17.695 -4.758 1.00 83.06 82 SER A N 1
ATOM 641 C CA . SER A 1 82 ? -7.875 18.478 -3.677 1.00 83.06 82 SER A CA 1
ATOM 642 C C . SER A 1 82 ? -7.702 17.659 -2.392 1.00 83.06 82 SER A C 1
ATOM 644 O O . SER A 1 82 ? -7.775 18.218 -1.301 1.00 83.06 82 SER A O 1
ATOM 646 N N . TYR A 1 83 ? -7.488 16.341 -2.492 1.00 87.00 83 TYR A N 1
ATOM 647 C CA . TYR A 1 83 ? -7.295 15.438 -1.356 1.00 87.00 83 TYR A CA 1
ATOM 648 C C . TYR A 1 83 ? -5.938 14.747 -1.394 1.00 87.00 83 TYR A C 1
ATOM 650 O O . TYR A 1 83 ? -5.394 14.423 -2.447 1.00 87.00 83 TYR A O 1
ATOM 658 N N . GLN A 1 84 ? -5.393 14.477 -0.213 1.00 88.81 84 GLN A N 1
ATOM 659 C CA . GLN A 1 84 ? -4.099 13.828 -0.068 1.00 88.81 84 GLN A CA 1
ATOM 660 C C . GLN A 1 84 ? -4.112 12.431 -0.693 1.00 88.81 84 GLN A C 1
ATOM 662 O O . GLN A 1 84 ? -5.112 11.709 -0.654 1.00 88.81 84 GLN A O 1
ATOM 667 N N . PHE A 1 85 ? -2.966 12.017 -1.227 1.00 90.44 85 PHE A N 1
ATOM 668 C CA . PHE A 1 85 ? -2.716 10.658 -1.713 1.00 90.44 85 PHE A CA 1
ATOM 669 C C . PHE A 1 85 ? -2.399 9.705 -0.548 1.00 90.44 85 PHE A C 1
ATOM 671 O O . PHE A 1 85 ? -1.355 9.052 -0.487 1.00 90.44 85 PHE A O 1
ATOM 678 N N . ARG A 1 86 ? -3.289 9.695 0.447 1.00 92.75 86 ARG A N 1
ATOM 679 C CA . ARG A 1 86 ? -3.132 8.981 1.710 1.00 92.75 86 ARG A CA 1
ATOM 680 C C . ARG A 1 86 ? -4.481 8.805 2.399 1.00 92.75 86 ARG A C 1
ATOM 682 O O . ARG A 1 86 ? -5.296 9.724 2.380 1.00 92.75 86 ARG A O 1
ATOM 689 N N . LEU A 1 87 ? -4.667 7.658 3.040 1.00 95.31 87 LEU A N 1
ATOM 690 C CA . LEU A 1 87 ? -5.729 7.403 4.004 1.00 95.31 87 LEU A CA 1
ATOM 691 C C . LEU A 1 87 ? -5.117 7.248 5.396 1.00 95.31 87 LEU A C 1
ATOM 693 O O . LEU A 1 87 ? -4.114 6.549 5.559 1.00 95.31 87 LEU A O 1
ATOM 697 N N . ASP A 1 88 ? -5.736 7.876 6.384 1.00 95.81 88 ASP A N 1
ATOM 698 C CA . ASP A 1 88 ? -5.366 7.756 7.789 1.00 95.81 88 ASP A CA 1
ATOM 699 C C . ASP A 1 88 ? -6.468 6.995 8.522 1.00 95.81 88 ASP A C 1
ATOM 701 O O . ASP A 1 88 ? -7.635 7.382 8.484 1.00 95.81 88 ASP A O 1
ATOM 705 N N . ALA A 1 89 ? -6.100 5.899 9.172 1.00 95.88 89 ALA A N 1
ATOM 706 C CA . ALA A 1 89 ? -6.986 5.084 9.982 1.00 95.88 89 ALA A CA 1
ATOM 707 C C . ALA A 1 89 ? -6.666 5.291 11.461 1.00 95.88 89 ALA A C 1
ATOM 709 O O . ALA A 1 89 ? -5.501 5.287 11.860 1.00 95.88 89 ALA A O 1
ATOM 710 N N . VAL A 1 90 ? -7.708 5.429 12.267 1.00 95.75 90 VAL A N 1
ATOM 711 C CA . VAL A 1 90 ? -7.652 5.502 13.724 1.00 95.75 90 VAL A CA 1
ATOM 712 C C . VAL A 1 90 ? -8.576 4.420 14.252 1.00 95.75 90 VAL A C 1
ATOM 714 O O . VAL A 1 90 ? -9.721 4.350 13.815 1.00 95.75 90 VAL A O 1
ATOM 717 N N . ALA A 1 91 ? -8.103 3.563 15.149 1.00 94.38 91 ALA A N 1
ATOM 718 C CA . ALA A 1 91 ? -8.920 2.488 15.695 1.00 94.38 91 ALA A CA 1
ATOM 719 C C . ALA A 1 91 ? -8.753 2.344 17.206 1.00 94.38 91 ALA A C 1
ATOM 721 O O . ALA A 1 91 ? -7.643 2.474 17.722 1.00 94.38 91 ALA A O 1
ATOM 722 N N . SER A 1 92 ? -9.854 2.033 17.882 1.00 92.88 92 SER A N 1
ATOM 723 C CA . SER A 1 92 ? -9.940 1.714 19.303 1.00 92.88 92 SER A CA 1
ATOM 724 C C . SER A 1 92 ? -10.640 0.369 19.506 1.00 92.88 92 SER A C 1
ATOM 726 O O . SER A 1 92 ? -11.418 -0.105 18.668 1.00 92.88 92 SER A O 1
ATOM 728 N N . LEU A 1 93 ? -10.320 -0.271 20.626 1.00 92.31 93 LEU A N 1
ATOM 729 C CA . LEU A 1 93 ? -10.881 -1.551 21.028 1.00 92.31 93 LEU A CA 1
ATOM 730 C C . LEU A 1 93 ? -11.251 -1.484 22.505 1.00 92.31 93 LEU A C 1
ATOM 732 O O . LEU A 1 93 ? -10.396 -1.215 23.339 1.00 92.31 93 LEU A O 1
ATOM 736 N N . GLU A 1 94 ? -12.508 -1.766 22.806 1.00 92.62 94 GLU A N 1
ATOM 737 C CA . GLU A 1 94 ? -13.052 -1.832 24.158 1.00 92.62 94 GLU A CA 1
ATOM 738 C C . GLU A 1 94 ? -13.298 -3.299 24.528 1.00 92.62 94 GLU A C 1
ATOM 740 O O . GLU A 1 94 ? -14.026 -4.001 23.819 1.00 92.62 94 GLU A O 1
ATOM 745 N N . GLU A 1 95 ? -12.696 -3.790 25.612 1.00 92.00 95 GLU A N 1
ATOM 746 C CA . GLU A 1 95 ? -12.878 -5.175 26.051 1.00 92.00 95 GLU A CA 1
ATOM 747 C C . GLU A 1 95 ? -14.294 -5.444 26.580 1.00 92.00 95 GLU A C 1
ATOM 749 O O . GLU A 1 95 ? -14.853 -4.720 27.405 1.00 92.00 95 GLU A O 1
ATOM 754 N N . SER A 1 96 ? -14.840 -6.590 26.173 1.00 89.12 96 SER A N 1
ATOM 755 C CA . SER A 1 96 ? -16.092 -7.120 26.702 1.00 89.12 96 SER A CA 1
ATOM 756 C C . SER A 1 96 ? -15.921 -7.576 28.154 1.00 89.12 96 SER A C 1
ATOM 758 O O . SER A 1 96 ? -15.195 -8.527 28.431 1.00 89.12 96 SER A O 1
ATOM 760 N N . GLY A 1 97 ? -16.654 -6.951 29.075 1.00 84.81 97 GLY A N 1
ATOM 761 C CA . GLY A 1 9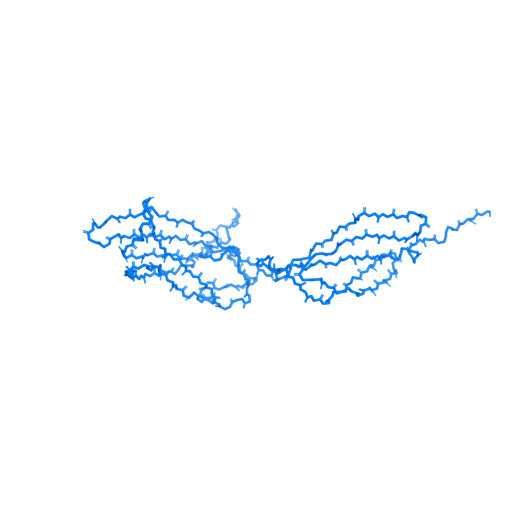7 ? -16.762 -7.371 30.478 1.00 84.81 97 GLY A CA 1
ATOM 762 C C . GLY A 1 97 ? -16.021 -6.472 31.464 1.00 84.81 97 GLY A C 1
ATOM 763 O O . GLY A 1 97 ? -16.518 -6.269 32.567 1.00 84.81 97 GLY A O 1
ATOM 764 N N . THR A 1 98 ? -14.891 -5.887 31.066 1.00 86.31 98 THR A N 1
ATOM 765 C CA . THR A 1 98 ? -14.152 -4.911 31.887 1.00 86.31 98 THR A CA 1
ATOM 766 C C . THR A 1 98 ? -14.421 -3.467 31.467 1.00 86.31 98 THR A C 1
ATOM 768 O O . THR A 1 98 ? -14.257 -2.568 32.287 1.00 86.31 98 THR A O 1
ATOM 771 N N . GLY A 1 99 ? -14.830 -3.237 30.210 1.00 83.94 99 GLY A N 1
ATOM 772 C CA . GLY A 1 99 ? -14.949 -1.892 29.637 1.00 83.94 99 GLY A CA 1
ATOM 773 C C . GLY A 1 99 ? -13.595 -1.202 29.442 1.00 83.94 99 GLY A C 1
ATOM 774 O O . GLY A 1 99 ? -13.542 0.012 29.267 1.00 83.94 99 GLY A O 1
ATOM 775 N N . LEU A 1 100 ? -12.488 -1.951 29.514 1.00 86.88 100 LEU A N 1
ATOM 776 C CA . LEU A 1 100 ? -11.149 -1.412 29.313 1.00 86.88 100 LEU A CA 1
ATOM 777 C C . LEU A 1 100 ? -10.966 -1.012 27.843 1.00 86.88 100 LEU A C 1
ATOM 779 O O . LEU A 1 100 ? -11.025 -1.865 26.954 1.00 86.88 100 LEU A O 1
ATOM 783 N N . GLU A 1 101 ? -10.681 0.264 27.590 1.00 86.06 101 GLU A N 1
ATOM 784 C CA . GLU A 1 101 ? -10.259 0.734 26.271 1.00 86.06 101 GLU A CA 1
ATOM 785 C C . GLU A 1 101 ? -8.751 0.537 26.075 1.00 86.06 101 GLU A C 1
ATOM 787 O O . GLU A 1 101 ? -7.921 0.968 26.879 1.00 86.06 101 GLU A O 1
ATOM 792 N N . PHE A 1 102 ? -8.388 -0.112 24.975 1.00 84.19 102 PHE A N 1
ATOM 793 C CA . PHE A 1 102 ? -7.010 -0.240 24.522 1.00 84.19 102 PHE A CA 1
ATOM 794 C C . PHE A 1 102 ? -6.565 1.028 23.796 1.00 84.19 102 PHE A C 1
ATOM 796 O O . PHE A 1 102 ? -7.367 1.730 23.179 1.00 84.19 102 PHE A O 1
ATOM 803 N N . ASN A 1 103 ? -5.253 1.276 23.819 1.00 78.62 103 ASN A N 1
ATOM 804 C CA . ASN A 1 103 ? -4.646 2.430 23.166 1.00 78.62 103 ASN A CA 1
ATOM 805 C C . ASN A 1 103 ? -5.096 2.568 21.707 1.00 78.62 103 ASN A C 1
ATOM 807 O O . ASN A 1 103 ? -4.955 1.645 20.897 1.00 78.62 103 ASN A O 1
ATOM 811 N N . THR A 1 104 ? -5.560 3.767 21.369 1.00 84.75 104 THR A N 1
ATOM 812 C CA . THR A 1 104 ? -5.922 4.131 20.006 1.00 84.75 104 THR A CA 1
ATOM 813 C C . THR A 1 104 ? -4.717 3.983 19.082 1.00 84.75 104 THR A C 1
ATOM 815 O O . THR A 1 104 ? -3.693 4.643 19.257 1.00 84.75 104 THR A O 1
ATOM 818 N N . THR A 1 105 ? -4.841 3.124 18.074 1.00 88.12 105 THR A N 1
ATOM 819 C CA . THR A 1 105 ? -3.788 2.896 17.081 1.00 88.12 105 THR A CA 1
ATOM 820 C C . THR A 1 105 ? -4.059 3.729 15.841 1.00 88.12 105 THR A C 1
ATOM 822 O O . THR A 1 105 ? -5.179 3.747 15.326 1.00 88.12 105 THR A O 1
ATOM 825 N N . THR A 1 106 ? -3.022 4.395 15.339 1.00 92.31 106 THR A N 1
ATOM 826 C CA . THR A 1 106 ? -3.067 5.113 14.067 1.00 92.31 106 THR A CA 1
ATOM 827 C C . THR A 1 106 ? -2.268 4.358 13.012 1.00 92.31 106 THR A C 1
ATOM 829 O O . THR A 1 106 ? -1.171 3.864 13.264 1.00 92.31 106 THR A O 1
ATOM 832 N N . GLN A 1 107 ? -2.830 4.240 11.814 1.00 94.06 107 GLN A N 1
ATOM 833 C CA . GLN A 1 107 ? -2.173 3.607 10.678 1.00 94.06 107 GLN A CA 1
ATOM 834 C C . GLN A 1 107 ? -2.403 4.448 9.435 1.00 94.06 107 GLN A C 1
ATOM 836 O O . GLN A 1 107 ? -3.520 4.864 9.145 1.00 94.06 107 GLN A O 1
ATOM 841 N N . THR A 1 108 ? -1.352 4.629 8.650 1.00 95.25 108 THR A N 1
ATOM 842 C CA . THR A 1 108 ? -1.432 5.330 7.373 1.00 95.25 108 THR A CA 1
ATOM 843 C C . THR A 1 108 ? -1.338 4.332 6.221 1.00 95.25 108 THR A C 1
ATOM 845 O O . THR A 1 108 ? -0.522 3.410 6.261 1.00 95.25 108 THR A O 1
ATOM 848 N N . CYS A 1 109 ? -2.146 4.547 5.184 1.00 94.88 109 CYS A N 1
ATOM 849 C CA . CYS A 1 109 ? -2.080 3.872 3.892 1.00 94.88 109 CYS A CA 1
ATOM 850 C C . CYS A 1 109 ? -1.780 4.905 2.807 1.00 94.88 109 CYS A C 1
ATOM 852 O O . CYS A 1 109 ? -2.482 5.909 2.676 1.00 94.88 109 CYS A O 1
ATOM 854 N N . ARG A 1 110 ? -0.723 4.689 2.026 1.00 93.56 110 ARG A N 1
ATOM 855 C CA . ARG A 1 110 ? -0.403 5.544 0.879 1.00 93.56 110 ARG A CA 1
ATOM 856 C C . ARG A 1 110 ? -1.302 5.190 -0.300 1.00 93.56 110 ARG A C 1
ATOM 858 O O . ARG A 1 110 ? -1.479 4.021 -0.612 1.00 93.56 110 ARG A O 1
ATOM 865 N N . VAL A 1 111 ? -1.802 6.199 -0.998 1.00 92.38 111 VAL A N 1
ATOM 866 C CA . VAL A 1 111 ? -2.508 6.008 -2.269 1.00 92.38 111 VAL A CA 1
ATOM 867 C C . VAL A 1 111 ? -1.548 6.382 -3.389 1.00 92.38 111 VAL A C 1
ATOM 869 O O . VAL A 1 111 ? -0.897 7.420 -3.314 1.00 92.38 111 VAL A O 1
ATOM 872 N N . THR A 1 112 ? -1.426 5.558 -4.424 1.00 90.88 112 THR A N 1
ATOM 873 C CA . THR A 1 112 ? -0.551 5.845 -5.568 1.00 90.88 112 THR A CA 1
ATOM 874 C C . THR A 1 112 ? -1.273 5.651 -6.892 1.00 90.88 112 THR A C 1
ATOM 876 O O . THR A 1 112 ? -2.110 4.765 -7.048 1.00 90.88 112 THR A O 1
ATOM 879 N N . SER A 1 113 ? -0.946 6.491 -7.867 1.00 89.31 113 SER A N 1
ATOM 880 C CA . SER A 1 113 ? -1.321 6.280 -9.265 1.00 89.31 113 SER A CA 1
ATOM 881 C C . SER A 1 113 ? -0.287 5.466 -10.035 1.00 89.31 113 SER A C 1
ATOM 883 O O . SER A 1 113 ? -0.615 4.866 -11.056 1.00 89.31 113 SER A O 1
ATOM 885 N N . SER A 1 114 ? 0.951 5.413 -9.539 1.00 88.06 114 SER A N 1
ATOM 886 C CA . SER A 1 114 ? 2.010 4.580 -10.095 1.00 88.06 114 SER A CA 1
ATOM 887 C C . SER A 1 114 ? 1.761 3.130 -9.704 1.00 88.06 114 SER A C 1
ATOM 889 O O . SER A 1 114 ? 2.017 2.738 -8.569 1.00 88.06 114 SER A O 1
ATOM 891 N N . ILE A 1 115 ? 1.234 2.348 -10.646 1.00 88.88 115 ILE A N 1
ATOM 892 C CA . ILE A 1 115 ? 0.903 0.925 -10.454 1.00 88.88 115 ILE A CA 1
ATOM 893 C C . ILE A 1 115 ? 2.163 0.052 -10.539 1.00 88.88 115 ILE A C 1
ATOM 895 O O . ILE A 1 115 ? 2.216 -1.031 -9.959 1.00 88.88 115 ILE A O 1
ATOM 899 N N . ILE A 1 116 ? 3.183 0.541 -11.248 1.00 90.00 116 ILE A N 1
ATOM 900 C CA . ILE A 1 116 ? 4.454 -0.138 -11.482 1.00 90.00 116 ILE A CA 1
ATOM 901 C C . ILE A 1 116 ? 5.592 0.809 -11.102 1.00 90.00 116 ILE A C 1
ATOM 903 O O . ILE A 1 116 ? 5.607 1.975 -11.499 1.00 90.00 116 ILE A O 1
ATOM 907 N N . HIS A 1 117 ? 6.555 0.288 -10.353 1.00 90.19 117 HIS A N 1
ATOM 908 C CA . HIS A 1 117 ? 7.823 0.929 -10.050 1.00 90.19 117 HIS A CA 1
ATOM 909 C C . HIS A 1 117 ? 8.937 0.216 -10.808 1.00 90.19 117 HIS A C 1
ATOM 911 O O . HIS A 1 117 ? 9.182 -0.972 -10.599 1.00 90.19 117 HIS A O 1
ATOM 917 N N . SER A 1 118 ? 9.617 0.960 -11.674 1.00 90.88 118 SER A N 1
ATOM 918 C CA . SER A 1 118 ? 10.813 0.503 -12.374 1.00 90.88 118 SER A CA 1
ATOM 919 C C . SER A 1 118 ? 12.048 1.201 -11.819 1.00 90.88 118 SER A C 1
ATOM 921 O O . SER A 1 118 ? 12.046 2.423 -11.655 1.00 90.88 118 SER A O 1
ATOM 923 N N . SER A 1 119 ? 13.119 0.451 -11.600 1.00 90.50 119 SER A N 1
ATOM 924 C CA . SER A 1 119 ? 14.447 0.991 -11.321 1.00 90.50 119 SER A CA 1
ATOM 925 C C . SER A 1 119 ? 15.487 0.327 -12.213 1.00 90.50 119 SER A C 1
ATOM 927 O O . SER A 1 119 ? 15.327 -0.817 -12.637 1.00 90.50 119 SER A O 1
ATOM 929 N N . PHE A 1 120 ? 16.546 1.065 -12.529 1.00 90.19 120 PHE A N 1
ATOM 930 C CA . PHE A 1 120 ? 17.664 0.559 -13.313 1.00 90.19 120 PHE A CA 1
ATOM 931 C C . PHE A 1 120 ? 18.976 1.058 -12.724 1.00 90.19 120 PHE A C 1
ATOM 933 O O . PHE A 1 120 ? 19.028 2.136 -12.127 1.00 90.19 120 PHE A O 1
ATOM 940 N N . TRP A 1 121 ? 20.032 0.272 -12.881 1.00 90.75 121 TRP A N 1
ATOM 941 C CA . TRP A 1 121 ? 21.380 0.666 -12.491 1.00 90.75 121 TRP A CA 1
ATOM 942 C C . TRP A 1 121 ? 22.408 0.074 -13.445 1.00 90.75 121 TRP A C 1
ATOM 944 O O . TRP A 1 121 ? 22.274 -1.055 -13.921 1.00 90.75 121 TRP A O 1
ATOM 954 N N . ILE A 1 122 ? 23.437 0.871 -13.723 1.00 88.44 122 ILE A N 1
ATOM 955 C CA . ILE A 1 122 ? 24.582 0.472 -14.537 1.00 88.44 122 ILE A CA 1
ATOM 956 C C . ILE A 1 122 ? 25.594 -0.197 -13.614 1.00 88.4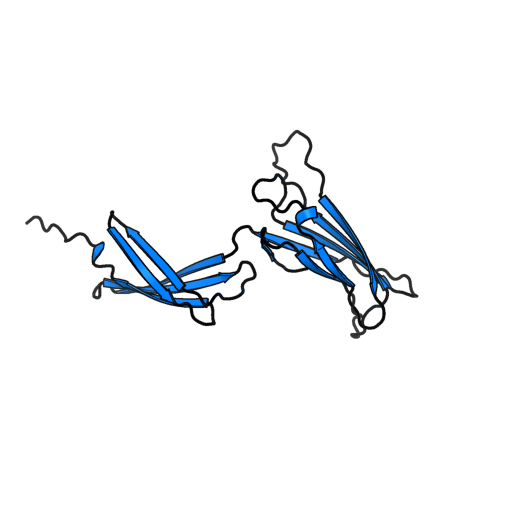4 122 ILE A C 1
ATOM 958 O O . ILE A 1 122 ? 25.928 0.340 -12.560 1.00 88.44 122 ILE A O 1
ATOM 962 N N . ILE A 1 123 ? 26.067 -1.370 -14.016 1.00 87.31 123 ILE A N 1
ATOM 963 C CA . ILE A 1 123 ? 27.044 -2.160 -13.261 1.00 87.31 123 ILE A CA 1
ATOM 964 C C . ILE A 1 123 ? 28.438 -1.888 -13.800 1.00 87.31 123 ILE A C 1
ATOM 966 O O . ILE A 1 123 ? 29.366 -1.624 -13.041 1.00 87.31 123 ILE A O 1
ATOM 970 N N . SER A 1 124 ? 28.582 -1.937 -15.120 1.00 82.69 124 SER A N 1
ATOM 971 C CA . SER A 1 124 ? 29.848 -1.696 -15.791 1.00 82.69 124 SER A CA 1
ATOM 972 C C . SER A 1 124 ? 29.621 -1.101 -17.171 1.00 82.69 124 SER A C 1
ATOM 974 O O . SER A 1 124 ? 28.583 -1.277 -17.812 1.00 82.69 124 SER A O 1
ATOM 976 N N . THR A 1 125 ? 30.610 -0.345 -17.628 1.00 77.38 125 THR A N 1
ATOM 977 C CA . THR A 1 125 ? 30.698 0.127 -19.007 1.00 77.38 125 THR A CA 1
ATOM 978 C C . THR A 1 125 ? 32.109 -0.151 -19.475 1.00 77.38 125 THR A C 1
ATOM 980 O O . THR A 1 125 ? 33.065 0.374 -18.903 1.00 77.38 125 THR A O 1
ATOM 983 N N . THR A 1 126 ? 32.245 -1.002 -20.485 1.00 74.31 126 THR A N 1
ATOM 984 C CA . THR A 1 126 ? 33.555 -1.345 -21.031 1.00 74.31 126 THR A CA 1
ATOM 985 C C . THR A 1 126 ? 33.830 -0.449 -22.229 1.00 74.31 126 THR A C 1
ATOM 987 O O . THR A 1 126 ? 33.217 -0.593 -23.285 1.00 74.31 126 THR A O 1
ATOM 990 N N . SER A 1 127 ? 34.772 0.487 -22.084 1.00 64.81 127 SER A N 1
ATOM 991 C CA . SER A 1 127 ? 35.122 1.435 -23.154 1.00 64.81 127 SER A CA 1
ATOM 992 C C . SER A 1 127 ? 35.670 0.755 -24.415 1.00 64.81 127 SER A C 1
ATOM 994 O O . SER A 1 127 ? 35.485 1.297 -25.510 1.00 64.81 127 SER A O 1
ATOM 996 N N . GLN A 1 128 ? 36.310 -0.412 -24.248 1.00 65.25 128 GLN A N 1
ATOM 997 C CA . GLN A 1 128 ? 36.881 -1.242 -25.318 1.00 65.25 128 GLN A CA 1
ATOM 998 C C . GLN A 1 128 ? 35.817 -2.037 -26.079 1.00 65.25 128 GLN A C 1
ATOM 1000 O O . GLN A 1 128 ? 35.784 -1.949 -27.298 1.00 65.25 128 GLN A O 1
ATOM 1005 N N . ASP A 1 129 ? 34.917 -2.727 -25.373 1.00 64.81 129 ASP A N 1
ATOM 1006 C CA . ASP A 1 129 ? 33.914 -3.590 -26.012 1.00 64.81 129 ASP A CA 1
ATOM 1007 C C . ASP A 1 129 ? 32.631 -2.851 -26.393 1.00 64.81 129 ASP A C 1
ATOM 1009 O O . ASP A 1 129 ? 31.745 -3.446 -26.985 1.00 64.81 129 ASP A O 1
ATOM 1013 N N . HIS A 1 130 ? 32.496 -1.570 -26.037 1.00 75.69 130 HIS A N 1
ATOM 1014 C CA . HIS A 1 130 ? 31.330 -0.731 -26.352 1.00 75.69 130 HIS A CA 1
ATOM 1015 C C . HIS A 1 130 ? 30.005 -1.236 -25.767 1.00 75.69 130 HIS A C 1
ATOM 1017 O O . HIS A 1 130 ? 28.946 -0.737 -26.134 1.00 75.69 130 HIS A O 1
ATOM 1023 N N . HIS A 1 131 ? 30.054 -2.150 -24.801 1.00 83.94 131 HIS A N 1
ATOM 1024 C CA . HIS A 1 131 ? 28.876 -2.658 -24.118 1.00 83.94 131 HIS A CA 1
ATOM 1025 C C . HIS A 1 131 ? 28.730 -2.030 -22.727 1.00 83.94 131 HIS A C 1
ATOM 1027 O O . HIS A 1 131 ? 29.683 -1.952 -21.942 1.00 83.94 131 HIS A O 1
ATOM 1033 N N . THR A 1 132 ? 27.507 -1.616 -22.405 1.00 85.69 132 THR A N 1
ATOM 1034 C CA . THR A 1 132 ? 27.091 -1.249 -21.050 1.00 85.69 132 THR A CA 1
ATOM 1035 C C . THR A 1 132 ? 26.238 -2.369 -20.478 1.00 85.69 132 THR A C 1
ATOM 1037 O O . THR A 1 132 ? 25.234 -2.757 -21.073 1.00 85.69 132 THR A O 1
ATOM 1040 N N . VAL A 1 133 ? 26.617 -2.870 -19.304 1.00 89.56 133 VAL A N 1
ATOM 1041 C CA . VAL A 1 133 ? 25.869 -3.903 -18.583 1.00 89.56 133 VAL A CA 1
ATOM 1042 C C . VAL A 1 133 ? 25.169 -3.269 -17.391 1.00 89.56 133 VAL A C 1
ATOM 1044 O O . VAL A 1 133 ? 25.756 -2.482 -16.641 1.00 89.56 133 VAL A O 1
ATOM 1047 N N . GLY A 1 134 ? 23.909 -3.628 -17.191 1.00 91.88 134 GLY A N 1
ATOM 1048 C CA . GLY A 1 134 ? 23.128 -3.164 -16.056 1.00 91.88 134 GLY A CA 1
ATOM 1049 C C . GLY A 1 134 ? 22.020 -4.131 -15.682 1.00 91.88 134 GLY A C 1
ATOM 1050 O O . GLY A 1 134 ? 21.814 -5.157 -16.333 1.00 91.88 134 GLY A O 1
ATOM 1051 N N . TRP A 1 135 ? 21.298 -3.791 -14.622 1.00 92.88 135 TRP A N 1
ATOM 1052 C CA . TRP A 1 135 ? 20.105 -4.513 -14.193 1.00 92.88 135 TRP A CA 1
ATOM 1053 C C . TRP A 1 135 ? 18.889 -3.590 -14.249 1.00 92.88 135 TRP A C 1
ATOM 1055 O O . TRP A 1 135 ? 18.971 -2.384 -13.996 1.00 92.88 135 TRP A O 1
ATOM 1065 N N . LEU A 1 136 ? 17.756 -4.191 -14.584 1.00 93.12 136 LEU A N 1
ATOM 1066 C CA . LEU A 1 136 ? 16.418 -3.626 -14.539 1.00 93.12 136 LEU A CA 1
ATOM 1067 C C . LEU A 1 136 ? 15.654 -4.347 -13.438 1.00 93.12 136 LEU A C 1
ATOM 1069 O O . LEU A 1 136 ? 15.746 -5.568 -13.329 1.00 93.12 136 LEU A O 1
ATOM 1073 N N . LYS A 1 137 ? 14.873 -3.613 -12.652 1.00 94.06 137 LYS A N 1
ATOM 1074 C CA . LYS A 1 137 ? 13.979 -4.174 -11.641 1.00 94.06 137 LYS A CA 1
ATOM 1075 C C . LYS A 1 137 ? 12.590 -3.584 -11.766 1.00 94.06 137 LYS A C 1
ATOM 1077 O O . LYS A 1 137 ? 12.436 -2.378 -11.963 1.00 94.06 137 LYS A O 1
ATOM 1082 N N . LEU A 1 138 ? 11.592 -4.451 -11.651 1.00 94.19 138 LEU A N 1
ATOM 1083 C CA . LEU A 1 138 ? 10.190 -4.119 -11.815 1.00 94.19 138 LEU A CA 1
ATOM 1084 C C . LEU A 1 138 ? 9.369 -4.686 -10.658 1.00 94.19 138 LEU A C 1
ATOM 1086 O O . LEU A 1 138 ? 9.320 -5.896 -10.428 1.00 94.19 138 LEU A O 1
ATOM 1090 N N . ASN A 1 139 ? 8.676 -3.795 -9.961 1.00 93.12 139 ASN A N 1
ATOM 1091 C CA . ASN A 1 139 ? 7.791 -4.129 -8.855 1.00 93.12 139 ASN A CA 1
ATOM 1092 C C . ASN A 1 139 ? 6.425 -3.472 -9.066 1.00 93.12 139 ASN A C 1
ATOM 1094 O O . ASN A 1 139 ? 6.320 -2.407 -9.674 1.00 93.12 139 ASN A O 1
ATOM 1098 N N . SER A 1 140 ? 5.371 -4.074 -8.527 1.00 90.69 140 SER A N 1
ATOM 1099 C CA . SER A 1 140 ? 4.081 -3.409 -8.368 1.00 90.69 140 SER A CA 1
ATOM 1100 C C . SER A 1 140 ? 4.174 -2.262 -7.351 1.00 90.69 140 SER A C 1
ATOM 1102 O O . SER A 1 140 ? 5.130 -2.163 -6.576 1.00 90.69 140 SER A O 1
ATOM 1104 N N . ALA A 1 141 ? 3.130 -1.438 -7.283 1.00 87.56 141 ALA A N 1
ATOM 1105 C CA . ALA A 1 141 ? 2.918 -0.454 -6.219 1.00 87.56 141 ALA A CA 1
ATOM 1106 C C . ALA A 1 141 ? 3.071 -1.043 -4.806 1.00 87.56 141 ALA A C 1
ATOM 1108 O O . ALA A 1 141 ? 3.629 -0.396 -3.925 1.00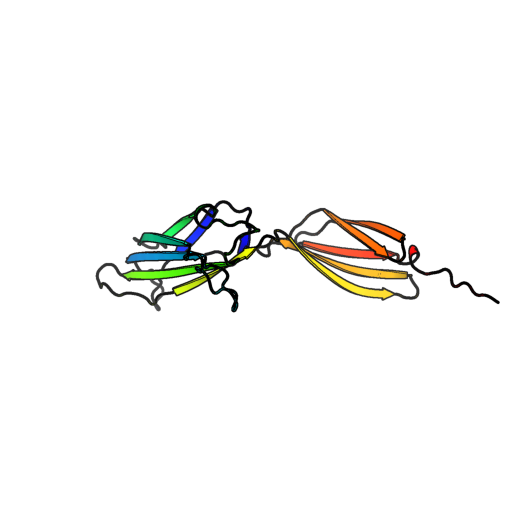 87.56 141 ALA A O 1
ATOM 1109 N N . SER A 1 142 ? 2.607 -2.280 -4.605 1.00 85.38 142 SER A N 1
ATOM 1110 C CA . SER A 1 142 ? 2.686 -3.026 -3.343 1.00 85.38 142 SER A CA 1
ATOM 1111 C C . SER A 1 142 ? 4.040 -3.699 -3.092 1.00 85.38 142 SER A C 1
ATOM 1113 O O . SER A 1 142 ? 4.208 -4.373 -2.078 1.00 85.38 142 SER A O 1
ATOM 1115 N N . GLY A 1 143 ? 5.014 -3.516 -3.987 1.00 88.31 143 GLY A N 1
ATOM 1116 C CA . GLY A 1 143 ? 6.359 -4.079 -3.872 1.00 88.31 143 GLY A CA 1
ATOM 1117 C C . GLY A 1 143 ? 6.493 -5.509 -4.398 1.00 88.31 143 GLY A C 1
ATOM 1118 O O . GLY A 1 143 ? 7.588 -6.068 -4.345 1.00 88.31 143 GLY A O 1
ATOM 1119 N N . ILE A 1 144 ? 5.428 -6.095 -4.948 1.00 90.62 144 ILE A N 1
ATOM 1120 C CA . ILE A 1 144 ? 5.444 -7.460 -5.485 1.00 90.62 144 ILE A CA 1
ATOM 1121 C C . ILE A 1 144 ? 6.271 -7.474 -6.779 1.00 90.62 144 ILE A C 1
ATOM 1123 O O . ILE A 1 144 ? 6.007 -6.657 -7.663 1.00 90.62 144 ILE A O 1
ATOM 1127 N N . PRO A 1 145 ? 7.268 -8.362 -6.919 1.00 93.12 145 PRO A N 1
ATOM 1128 C CA . PRO A 1 145 ? 8.030 -8.488 -8.155 1.00 93.12 145 PRO A CA 1
ATOM 1129 C C . PRO A 1 145 ? 7.174 -8.866 -9.365 1.00 93.12 145 PRO A C 1
ATOM 1131 O O . PRO A 1 145 ? 6.248 -9.668 -9.249 1.00 93.12 145 PRO A O 1
ATOM 1134 N N . LEU A 1 146 ? 7.501 -8.314 -10.536 1.00 92.19 146 LEU A N 1
ATOM 1135 C CA . LEU A 1 146 ? 6.761 -8.559 -11.774 1.00 92.19 146 LEU A CA 1
ATOM 1136 C C . LEU A 1 146 ? 7.610 -9.327 -12.792 1.00 92.19 146 LEU A C 1
ATOM 1138 O O . LEU A 1 146 ? 8.565 -8.789 -13.349 1.00 92.19 146 LEU A O 1
ATOM 1142 N N . ASN A 1 147 ? 7.206 -10.566 -13.077 1.00 92.50 147 ASN A N 1
ATOM 1143 C CA . ASN A 1 147 ? 7.756 -11.395 -14.149 1.00 92.50 147 ASN A CA 1
ATOM 1144 C C . ASN A 1 147 ? 6.983 -11.115 -15.450 1.00 92.50 147 ASN A C 1
ATOM 1146 O O . ASN A 1 147 ? 5.931 -11.700 -15.703 1.00 92.50 147 ASN A O 1
ATOM 1150 N N . THR A 1 148 ? 7.450 -10.141 -16.230 1.00 92.06 148 THR A N 1
ATOM 1151 C CA . THR A 1 148 ? 6.830 -9.735 -17.498 1.00 92.06 148 THR A CA 1
ATOM 1152 C C . THR A 1 148 ? 7.886 -9.309 -18.518 1.00 92.06 148 THR A C 1
ATOM 1154 O O . THR A 1 148 ? 9.070 -9.188 -18.203 1.00 92.06 148 THR A O 1
ATOM 1157 N N . LYS A 1 149 ? 7.457 -9.083 -19.759 1.00 93.12 149 LYS A N 1
ATOM 1158 C CA . LYS A 1 149 ? 8.294 -8.580 -20.850 1.00 93.12 149 LYS A CA 1
ATOM 1159 C C . LYS A 1 149 ? 8.404 -7.057 -20.759 1.00 93.12 149 LYS A C 1
ATOM 1161 O O . LYS A 1 149 ? 7.389 -6.372 -20.642 1.00 93.12 149 LYS A O 1
ATOM 1166 N N . VAL A 1 150 ? 9.621 -6.529 -20.842 1.00 92.00 150 VAL A N 1
ATOM 1167 C CA . VAL A 1 150 ? 9.909 -5.089 -20.785 1.00 92.00 150 VAL A CA 1
ATOM 1168 C C . VAL A 1 150 ? 10.707 -4.641 -22.004 1.00 92.00 150 VAL A C 1
ATOM 1170 O O . VAL A 1 150 ? 11.550 -5.379 -22.512 1.00 92.00 150 VAL A O 1
ATOM 1173 N N . PHE A 1 151 ? 10.454 -3.416 -22.460 1.00 92.00 151 PHE A N 1
ATOM 1174 C CA . PHE A 1 151 ? 11.173 -2.798 -23.571 1.00 92.00 151 PHE A CA 1
ATOM 1175 C C . PHE A 1 151 ? 12.115 -1.725 -23.028 1.00 92.00 151 PHE A C 1
ATOM 1177 O O . PHE A 1 151 ? 11.668 -0.758 -22.412 1.00 92.00 151 PHE A O 1
ATOM 1184 N N . LEU A 1 152 ? 13.414 -1.885 -23.262 1.00 90.56 152 LEU A N 1
ATOM 1185 C CA . LEU A 1 152 ? 14.415 -0.868 -22.971 1.00 90.56 152 LEU A CA 1
ATOM 1186 C C . LEU A 1 152 ? 14.640 -0.050 -24.239 1.00 90.56 152 LEU A C 1
ATOM 1188 O O . LEU A 1 152 ? 15.269 -0.524 -25.181 1.00 90.56 152 LEU A O 1
ATOM 1192 N N . THR A 1 153 ? 14.115 1.174 -24.259 1.00 90.56 153 THR A N 1
ATOM 1193 C CA . THR A 1 153 ? 14.347 2.122 -25.354 1.00 90.56 153 THR A CA 1
ATOM 1194 C C . THR A 1 153 ? 15.394 3.138 -24.933 1.00 90.56 153 THR A C 1
ATOM 1196 O O . THR A 1 153 ? 15.205 3.862 -23.956 1.00 90.56 153 THR A O 1
ATOM 1199 N N . VAL A 1 154 ? 16.489 3.209 -25.682 1.00 89.00 154 VAL A N 1
ATOM 1200 C CA . VAL A 1 154 ? 17.550 4.195 -25.490 1.00 89.00 154 VAL A CA 1
ATOM 1201 C C . VAL A 1 154 ? 17.489 5.181 -26.640 1.00 89.00 154 VAL A C 1
ATOM 1203 O O . VAL A 1 154 ? 17.574 4.799 -27.806 1.00 89.00 154 VAL A O 1
ATOM 1206 N N . TYR A 1 155 ? 17.333 6.456 -26.299 1.00 90.12 155 TYR A N 1
ATOM 1207 C CA . TYR A 1 155 ? 17.351 7.556 -27.249 1.00 90.12 155 TYR A CA 1
ATOM 1208 C C . TYR A 1 155 ? 18.476 8.516 -26.889 1.00 90.12 155 TYR A C 1
ATOM 1210 O O . TYR A 1 155 ? 18.471 9.131 -25.822 1.00 90.12 155 TYR A O 1
ATOM 1218 N N . TYR A 1 156 ? 19.443 8.653 -27.788 1.00 85.31 156 TYR A N 1
ATOM 1219 C CA . TYR A 1 156 ? 20.564 9.564 -27.613 1.00 85.31 156 TYR A CA 1
ATOM 1220 C C . TYR A 1 156 ? 21.019 10.093 -28.973 1.00 85.31 156 TYR A C 1
ATOM 1222 O O . TYR A 1 156 ? 21.059 9.355 -29.954 1.00 85.31 156 TYR A O 1
ATOM 1230 N N . ARG A 1 157 ? 21.317 11.397 -29.060 1.00 85.62 157 ARG A N 1
ATOM 1231 C CA . ARG A 1 157 ? 21.777 12.077 -30.292 1.00 85.62 157 ARG A CA 1
ATOM 1232 C C . ARG A 1 157 ? 20.993 11.701 -31.567 1.00 85.62 157 ARG A C 1
ATOM 1234 O O . ARG A 1 157 ? 21.578 11.464 -32.618 1.00 85.62 157 ARG A O 1
ATOM 1241 N N . GLY A 1 158 ? 19.664 11.614 -31.476 1.00 84.56 158 GLY A N 1
ATOM 1242 C CA . GLY A 1 158 ? 18.803 11.303 -32.625 1.00 84.56 158 GLY A CA 1
ATOM 1243 C C . GLY A 1 158 ? 18.809 9.837 -33.074 1.00 84.56 158 GLY A C 1
ATOM 1244 O O . GLY A 1 158 ? 18.107 9.497 -34.022 1.00 84.56 158 GLY A O 1
ATOM 1245 N N . LYS A 1 159 ? 19.556 8.957 -32.400 1.00 86.94 159 LYS A N 1
ATOM 1246 C CA . LYS A 1 159 ? 19.558 7.512 -32.643 1.00 86.94 159 LYS A CA 1
ATOM 1247 C C . LYS A 1 159 ? 18.769 6.812 -31.544 1.00 86.94 159 LYS A C 1
ATOM 1249 O O . LYS A 1 159 ? 18.930 7.124 -30.360 1.00 86.94 159 LYS A O 1
ATOM 1254 N N . MET A 1 160 ? 17.924 5.872 -31.951 1.00 90.31 160 MET A N 1
ATOM 1255 C CA . MET A 1 160 ? 17.045 5.113 -31.071 1.00 90.31 160 MET A CA 1
ATOM 1256 C C . MET A 1 160 ? 17.324 3.622 -31.226 1.00 90.31 160 MET A C 1
ATOM 1258 O O . MET A 1 160 ? 17.332 3.115 -32.345 1.00 90.31 160 MET A O 1
ATOM 1262 N N . GLN A 1 161 ? 17.493 2.928 -30.108 1.00 89.56 161 GLN A N 1
ATOM 1263 C CA . GLN A 1 161 ? 17.566 1.471 -30.057 1.00 89.56 161 GLN A CA 1
ATOM 1264 C C . GLN A 1 161 ? 16.539 0.973 -29.053 1.00 89.56 161 GLN A C 1
ATOM 1266 O O . GLN A 1 161 ? 16.370 1.568 -27.989 1.00 89.56 161 GLN A O 1
ATOM 1271 N N . THR A 1 162 ? 15.833 -0.098 -29.401 1.00 92.69 162 THR A N 1
ATOM 1272 C CA . THR A 1 162 ? 14.865 -0.740 -28.513 1.00 92.69 162 THR A CA 1
ATOM 1273 C C . THR A 1 162 ? 15.216 -2.205 -28.392 1.00 92.69 162 THR A C 1
ATOM 1275 O O . THR A 1 162 ? 15.168 -2.931 -29.378 1.00 92.69 162 THR A O 1
ATOM 1278 N N . GLU A 1 163 ? 15.525 -2.630 -27.176 1.00 90.75 163 GLU A N 1
ATOM 1279 C CA . GLU A 1 163 ? 15.793 -4.023 -26.846 1.00 90.75 163 GLU A CA 1
ATOM 1280 C C . GLU A 1 163 ? 14.696 -4.566 -25.944 1.00 90.75 163 GLU A C 1
ATOM 1282 O O . GLU A 1 163 ? 14.042 -3.824 -25.206 1.00 90.75 163 GLU A O 1
ATOM 1287 N N . THR A 1 164 ? 14.485 -5.876 -26.001 1.00 93.62 164 THR A N 1
ATOM 1288 C CA . THR A 1 164 ? 13.447 -6.521 -25.204 1.00 93.62 164 THR A CA 1
ATOM 1289 C C . THR A 1 164 ? 14.029 -7.510 -24.211 1.00 93.62 164 THR A C 1
ATOM 1291 O O . THR A 1 164 ? 14.799 -8.387 -24.590 1.00 93.62 164 THR A O 1
ATOM 1294 N N . TYR A 1 165 ? 13.579 -7.423 -22.961 1.00 91.62 165 TYR A N 1
ATOM 1295 C CA . TYR A 1 165 ? 14.020 -8.281 -21.870 1.00 91.62 165 TYR A CA 1
ATOM 1296 C C . TYR A 1 165 ? 12.836 -8.966 -21.194 1.00 91.62 165 TYR A C 1
ATOM 1298 O O . TYR A 1 165 ? 11.733 -8.418 -21.120 1.00 91.62 165 TYR A O 1
ATOM 1306 N N . LEU A 1 166 ? 13.070 -10.180 -20.704 1.00 93.06 166 LEU A N 1
ATOM 1307 C CA . LEU A 1 166 ? 12.128 -10.912 -19.868 1.00 93.06 166 LEU A CA 1
ATOM 1308 C C . LEU A 1 166 ? 12.610 -10.826 -18.420 1.00 93.06 166 LEU A C 1
ATOM 1310 O O . LEU A 1 166 ? 13.743 -11.206 -18.132 1.00 93.06 166 LEU A O 1
ATOM 1314 N N . MET A 1 167 ? 11.762 -10.308 -17.534 1.00 92.94 167 MET A N 1
ATOM 1315 C CA . MET A 1 167 ? 12.057 -10.255 -16.102 1.00 92.94 167 MET A CA 1
ATOM 1316 C C . MET A 1 167 ? 11.950 -11.656 -15.498 1.00 92.94 167 MET A C 1
ATOM 1318 O O . MET A 1 167 ? 11.086 -12.437 -15.887 1.00 92.94 167 MET A O 1
ATOM 1322 N N . ASP A 1 168 ? 12.804 -11.981 -14.537 1.00 92.62 168 ASP A N 1
ATOM 1323 C CA . ASP A 1 168 ? 12.743 -13.251 -13.820 1.00 92.62 168 ASP A CA 1
ATOM 1324 C C . ASP A 1 168 ? 11.653 -13.261 -12.725 1.00 92.62 168 ASP A C 1
ATOM 1326 O O . ASP A 1 168 ? 10.880 -12.316 -12.546 1.00 92.62 168 ASP A O 1
ATOM 1330 N N . HIS A 1 169 ? 11.583 -14.350 -11.955 1.00 92.81 169 HIS A N 1
ATOM 1331 C CA . HIS A 1 169 ? 10.640 -14.494 -10.840 1.00 92.81 169 HIS A CA 1
ATOM 1332 C C . HIS A 1 169 ? 10.877 -13.498 -9.687 1.00 92.81 169 HIS A C 1
ATOM 1334 O O . HIS A 1 169 ? 9.978 -13.278 -8.878 1.00 92.81 169 HIS A O 1
ATOM 1340 N N . THR A 1 170 ? 12.061 -12.885 -9.611 1.00 92.62 170 THR A N 1
ATOM 1341 C CA . THR A 1 170 ? 12.396 -11.815 -8.660 1.00 92.62 170 THR A CA 1
ATOM 1342 C C . THR A 1 170 ? 12.109 -10.422 -9.220 1.00 92.62 170 THR A C 1
ATOM 1344 O O . THR A 1 170 ? 12.349 -9.420 -8.538 1.00 92.62 170 THR A O 1
ATOM 1347 N N . GLY A 1 171 ? 11.545 -10.349 -10.432 1.00 92.25 171 GLY A N 1
ATOM 1348 C CA . GLY A 1 171 ? 11.241 -9.107 -11.128 1.00 92.25 171 GLY A CA 1
ATOM 1349 C C . GLY A 1 171 ? 12.502 -8.369 -11.557 1.00 92.25 171 GLY A C 1
ATOM 1350 O O . GLY A 1 171 ? 12.497 -7.140 -11.562 1.00 92.25 171 GLY A O 1
ATOM 1351 N N . VAL A 1 172 ? 13.586 -9.089 -11.857 1.00 93.81 172 VAL A N 1
ATOM 1352 C CA . VAL A 1 172 ? 14.875 -8.527 -12.278 1.00 93.81 172 VAL A CA 1
ATOM 1353 C C . VAL A 1 172 ? 15.260 -9.072 -13.654 1.00 93.81 172 VAL A C 1
ATOM 1355 O O . VAL A 1 172 ? 14.984 -10.222 -13.982 1.00 93.81 172 VAL A O 1
ATOM 1358 N N . ALA A 1 173 ? 15.905 -8.246 -14.475 1.00 94.31 173 ALA A N 1
ATOM 1359 C CA . ALA A 1 173 ? 16.569 -8.682 -15.700 1.00 94.31 173 ALA A CA 1
ATOM 1360 C C . ALA A 1 173 ? 17.929 -8.002 -15.836 1.00 94.31 173 ALA A C 1
ATOM 1362 O O . ALA A 1 173 ? 18.058 -6.798 -15.603 1.00 94.31 173 ALA A O 1
ATOM 1363 N N . SER A 1 174 ? 18.943 -8.752 -16.260 1.00 93.12 174 SER A N 1
ATOM 1364 C CA . SER A 1 174 ? 20.196 -8.168 -16.730 1.00 93.12 174 SER A CA 1
ATOM 1365 C C . SER A 1 174 ? 20.081 -7.757 -18.188 1.00 93.12 174 SER A C 1
ATOM 1367 O O . SER A 1 174 ? 19.584 -8.531 -19.006 1.00 93.12 174 SER A O 1
ATOM 1369 N N . PHE A 1 175 ? 20.588 -6.574 -18.516 1.00 90.69 175 PHE A N 1
ATOM 1370 C CA . PHE A 1 175 ? 20.668 -6.091 -19.886 1.00 90.69 175 PHE A CA 1
ATOM 1371 C C . PHE A 1 175 ? 22.113 -5.834 -20.293 1.00 90.69 175 PHE A C 1
ATOM 1373 O O . PHE A 1 175 ? 22.980 -5.536 -19.468 1.00 90.69 175 PHE A O 1
ATOM 1380 N N . THR A 1 176 ? 22.363 -5.945 -21.590 1.00 89.88 176 THR A N 1
ATOM 1381 C CA . THR A 1 176 ? 23.622 -5.564 -22.221 1.00 89.88 176 THR A CA 1
ATOM 1382 C C . THR A 1 176 ? 23.273 -4.687 -23.409 1.00 89.88 176 THR A C 1
ATOM 1384 O O . THR A 1 176 ? 22.528 -5.098 -24.292 1.00 89.88 176 THR A O 1
ATOM 1387 N N . LEU A 1 177 ? 23.756 -3.452 -23.386 1.00 88.38 177 LEU A N 1
ATOM 1388 C CA . LEU A 1 177 ? 23.468 -2.438 -24.387 1.00 88.38 177 LEU A CA 1
ATOM 1389 C C . LEU A 1 177 ? 24.723 -2.191 -25.219 1.00 88.38 177 LEU A C 1
ATOM 1391 O O . LEU A 1 177 ? 25.726 -1.736 -24.670 1.00 88.38 177 LEU A O 1
ATOM 1395 N N . ASP A 1 178 ? 24.656 -2.458 -26.522 1.00 86.88 178 ASP A N 1
ATOM 1396 C CA . ASP A 1 178 ? 25.680 -2.007 -27.464 1.00 86.88 178 ASP A CA 1
ATOM 1397 C C . ASP A 1 178 ? 25.563 -0.491 -27.652 1.00 86.88 178 ASP A C 1
ATOM 1399 O O . ASP A 1 178 ? 24.549 0.016 -28.120 1.00 86.88 178 ASP A O 1
ATOM 1403 N N . THR A 1 179 ? 26.604 0.239 -27.263 1.00 85.00 179 THR A N 1
ATOM 1404 C CA . THR A 1 179 ? 26.668 1.701 -27.347 1.00 85.00 179 THR A CA 1
ATOM 1405 C C . THR A 1 179 ? 27.339 2.210 -28.624 1.00 85.00 179 THR A C 1
ATOM 1407 O O . THR A 1 179 ? 27.403 3.428 -28.835 1.00 85.00 179 THR A O 1
ATOM 1410 N N . SER A 1 180 ? 27.801 1.307 -29.497 1.00 83.62 180 SER A N 1
ATOM 1411 C CA . SER A 1 180 ? 28.437 1.631 -30.776 1.00 83.62 180 SER A CA 1
ATOM 1412 C C . SER A 1 180 ? 27.635 2.608 -31.646 1.00 83.62 180 SER A C 1
ATOM 1414 O O . SER A 1 180 ? 28.255 3.518 -32.208 1.00 83.62 180 SER A O 1
ATOM 1416 N N . PRO A 1 181 ? 26.282 2.560 -31.703 1.00 82.62 181 PRO A N 1
ATOM 1417 C CA . PRO A 1 181 ? 25.535 3.470 -32.557 1.00 82.62 181 PRO A CA 1
ATOM 1418 C C . PRO A 1 181 ? 25.698 4.932 -32.144 1.00 82.62 181 PRO A C 1
ATOM 1420 O O . PRO A 1 181 ? 25.588 5.806 -32.991 1.00 82.62 181 PRO A O 1
ATOM 1423 N N . TRP A 1 182 ? 25.963 5.245 -30.877 1.00 81.06 182 TRP A N 1
ATOM 1424 C CA . TRP A 1 182 ? 25.933 6.622 -30.366 1.00 81.06 182 TRP A CA 1
ATOM 1425 C C . TRP A 1 182 ? 27.276 7.325 -30.301 1.00 81.06 182 TRP A C 1
ATOM 1427 O O . TRP A 1 182 ? 27.321 8.523 -30.004 1.00 81.06 182 TRP A O 1
ATOM 1437 N N . ARG A 1 183 ? 28.360 6.609 -30.585 1.00 73.88 183 ARG A N 1
ATOM 1438 C CA . ARG A 1 183 ? 29.659 7.243 -30.726 1.00 73.88 183 ARG A CA 1
ATOM 1439 C C . ARG A 1 183 ? 29.666 7.977 -32.069 1.00 73.88 183 ARG A C 1
ATOM 1441 O O . ARG A 1 183 ? 29.287 7.410 -33.096 1.00 73.88 183 ARG A O 1
ATOM 1448 N N . ASP A 1 184 ? 30.038 9.255 -32.063 1.00 67.62 184 ASP A N 1
ATOM 1449 C CA . ASP A 1 184 ? 30.454 9.883 -33.314 1.00 67.62 184 ASP A CA 1
ATOM 1450 C C . ASP A 1 184 ? 31.627 9.051 -33.835 1.00 67.62 184 ASP A C 1
ATOM 1452 O O . ASP A 1 184 ? 32.546 8.731 -33.081 1.00 67.62 184 ASP A O 1
ATOM 1456 N N . SER A 1 185 ? 31.598 8.676 -35.113 1.00 56.09 185 SER A N 1
ATOM 1457 C CA . SER A 1 185 ? 32.844 8.408 -35.818 1.00 56.09 185 SER A CA 1
ATOM 1458 C C . SER A 1 185 ? 33.656 9.685 -35.670 1.00 56.09 185 SER A C 1
ATOM 1460 O O . SER A 1 185 ? 33.260 10.699 -36.254 1.00 56.09 185 SER A O 1
ATOM 1462 N N . ASP A 1 186 ? 34.691 9.661 -34.827 1.00 48.78 186 ASP A N 1
ATOM 1463 C CA . ASP A 1 186 ? 35.634 10.758 -34.669 1.00 48.78 186 ASP A CA 1
ATOM 1464 C C . ASP A 1 186 ? 35.950 11.275 -36.071 1.00 48.78 186 ASP A C 1
ATOM 1466 O O . ASP A 1 186 ? 36.588 10.589 -36.874 1.00 48.78 186 ASP A O 1
ATOM 1470 N N . LYS A 1 187 ? 35.432 12.459 -36.417 1.00 46.03 187 LYS A N 1
ATOM 1471 C CA . LYS A 1 187 ? 35.933 13.182 -37.576 1.00 46.03 187 LYS A CA 1
ATOM 1472 C C . LYS A 1 187 ? 37.339 13.596 -37.182 1.00 46.03 187 LYS A C 1
ATOM 1474 O O . LYS A 1 187 ? 37.549 14.687 -36.665 1.00 46.03 187 LYS A O 1
ATOM 1479 N N . VAL A 1 188 ? 38.289 12.692 -37.398 1.00 47.19 188 VAL A N 1
ATOM 1480 C CA . VAL A 1 188 ? 39.700 13.020 -37.522 1.00 47.19 188 VAL A CA 1
ATOM 1481 C C . VAL A 1 188 ? 39.787 13.884 -38.774 1.00 47.19 188 VAL A C 1
ATOM 1483 O O . VAL A 1 188 ? 39.937 13.394 -39.888 1.00 47.19 188 VAL A O 1
ATOM 1486 N N . SER A 1 189 ? 39.568 15.185 -38.602 1.00 41.66 189 SER A N 1
ATOM 1487 C CA . SER A 1 189 ? 40.005 16.186 -39.560 1.00 41.66 189 SER A CA 1
ATOM 1488 C C . SER A 1 189 ? 41.517 16.305 -39.403 1.00 41.66 189 SER A C 1
ATOM 1490 O O . SER A 1 189 ? 41.997 17.051 -38.549 1.00 41.66 189 SER A O 1
ATOM 1492 N N . SER A 1 190 ? 42.230 15.472 -40.157 1.00 39.62 190 SER A N 1
ATOM 1493 C CA . SER A 1 190 ? 43.628 15.675 -40.543 1.00 39.62 190 SER A CA 1
ATOM 1494 C C . SER A 1 190 ? 43.761 16.872 -41.473 1.00 39.62 190 SER A C 1
ATOM 1496 O O . SER A 1 190 ? 42.889 16.972 -42.370 1.00 39.62 190 SER A O 1
#

Sequence (190 aa):
MPPVITILEEKFHLQVGGMYTYGKLVQGKVQAMVCRKPICYSWSVFKTNQDICREHSGQIKGEGCLAVMLDTKVYNLTLQNSYQFRLDAVASLEESGTGLEFNTTTQTCRVTSSIIHSSFWIISTTSQDHHTVGWLKLNSASGIPLNTKVFLTVYYRGKMQTETYLMDHTGVASFTLDTSPWRDSDKVSS

Radius of gyration: 25.58 Å; chains: 1; bounding box: 62×47×72 Å

Foldseek 3Di:
DAQEDELPDFKDKDWAWDADPVGATFWFKKKKKKWWAFADDPPPPDDGDDIQMDMDIDTGDDRGIDIDIDGCVSRVSDDDDRIAQKMKMWMWTQGPPPRDIDDIDIDMYGYDNQQKDKDKDWDDADPVQQKTKIKIAMAGRSRQADFAKDWDWDDDPNDIDIDIFTADNRRMDMDIDRRVVRDPPPPPPD

pLDDT: mean 86.23, std 11.18, range [39.62, 96.56]

Secondary structure (DSSP, 8-state):
--SEEETT-SEEEEEE--B-TTSPBP-EEEEEEEEEPBP--TT--S-PPPPEEEEEEEEE-SS--EEEEEESGGGT--SSSSB-SEEEEEEEEEETTT-PEEEEEEEEEEEES--EEEEEEEEEE-TTT-EEEEEEEEEETTS-B---EEEEEEEETTEEEEEEEE--TTSEEEEEEE-GGGS-------

InterPro domains:
  IPR041555 Macroglobulin domain MG3 [PF17791] (1-78)
  IPR050473 Alpha-2-macroglobulin/Complement system [PTHR11412] (1-185)